Protein AF-A0A0F2QWB3-F1 (afdb_monomer)

Secondary structure (DSSP, 8-state):
----PPP-B--HHHHHHHH--TT-EEEEE-BSBS--HHHHHHHHHTT--SEEEEEEEESHHHHHHHHTT-EEEEEEEEE--TTHHHH--HHHHHHHTTSSEEEE--HHHHHHHHHHHHTT-SEEE--GGGGGSHHHH---TTGGGS-EEEE-TTT--EEEEEEPP--SEEEEEEEEE-TT--EE--S--TTHHHHHHHSSEEEEEEEEE--HHHHHTSGGGEEE-GGG-SEEEE-TTTTTTS-BTTTB---HHHHHHHHHHHHSTTHHHHHHIIIIIS-SSHHHHHHHHHHHH-HHHHHHTBPPP-PPPPP----S-SSSB-TTS-BTTTS--HHHHHHHHHHH-S-----

Radius of gyration: 24.7 Å; Cα contacts (8 Å, |Δi|>4): 672; chains: 1; bounding box: 75×35×65 Å

Solvent-accessible surface area (backbone atoms only — not comparable to full-atom values): 18846 Å² total; per-residue (Å²): 133,83,78,82,66,67,76,32,64,50,53,68,67,56,46,45,66,74,70,56,57,66,55,36,30,38,31,61,24,35,46,91,38,29,42,35,39,47,60,53,41,47,44,54,60,70,60,45,33,57,18,33,37,44,32,63,69,21,43,69,65,52,36,50,43,43,71,69,60,22,38,40,32,35,40,35,38,39,74,58,52,66,28,41,90,86,71,35,23,58,57,57,54,32,39,75,72,66,65,28,44,53,39,65,35,49,64,66,59,49,48,41,12,21,45,16,20,40,72,71,37,72,49,31,80,51,69,64,72,47,69,80,35,62,60,61,68,59,66,46,84,59,41,78,66,58,50,52,71,46,66,39,91,89,74,69,47,79,38,37,28,32,48,36,38,63,35,49,28,15,40,28,35,33,56,33,24,21,54,56,26,42,28,28,50,76,72,72,51,78,52,20,53,31,40,42,55,14,20,73,31,23,39,39,35,12,56,38,74,43,60,63,66,66,49,65,75,47,53,87,32,49,65,40,58,24,92,61,38,66,30,24,23,75,35,64,71,30,28,54,56,46,24,35,82,86,55,26,46,61,37,64,69,58,50,52,51,52,46,48,18,52,68,40,95,61,24,50,59,53,48,38,51,57,71,37,64,65,31,95,46,61,71,52,39,53,55,50,46,35,71,77,64,34,61,68,57,63,57,71,30,49,45,71,95,78,80,76,86,81,83,85,80,82,63,101,57,100,49,72,43,49,100,87,49,30,24,75,70,73,74,33,36,68,69,53,46,53,54,46,37,75,74,60,38,95,70,72,80,70,126

Structure (mmCIF, N/CA/C/O backbone):
data_AF-A0A0F2QWB3-F1
#
_entry.id   AF-A0A0F2QWB3-F1
#
loop_
_atom_site.group_PDB
_atom_site.id
_atom_site.type_symbol
_atom_site.label_atom_id
_atom_site.label_alt_id
_atom_site.label_comp_id
_atom_site.label_asym_id
_atom_site.label_entity_id
_atom_site.label_seq_id
_atom_site.pdbx_PDB_ins_code
_atom_site.Cartn_x
_atom_site.Cartn_y
_atom_site.Cartn_z
_atom_site.occupancy
_atom_site.B_iso_or_equiv
_atom_site.auth_seq_id
_atom_site.auth_comp_id
_atom_site.auth_asym_id
_atom_site.auth_atom_id
_atom_site.pdbx_PDB_model_num
ATOM 1 N N . MET A 1 1 ? 20.523 -17.369 14.581 1.00 35.06 1 MET A N 1
ATOM 2 C CA . MET A 1 1 ? 20.319 -18.119 13.323 1.00 35.06 1 MET A CA 1
ATOM 3 C C . MET A 1 1 ? 19.471 -17.270 12.392 1.00 35.06 1 MET A C 1
ATOM 5 O O . MET A 1 1 ? 18.269 -17.179 12.594 1.00 35.06 1 MET A O 1
ATOM 9 N N . VAL A 1 2 ? 20.087 -16.585 11.427 1.00 36.41 2 VAL A N 1
ATOM 10 C CA . VAL A 1 2 ? 19.336 -15.957 10.333 1.00 36.41 2 VAL A CA 1
ATOM 11 C C . VAL A 1 2 ? 18.926 -17.105 9.421 1.00 36.41 2 VAL A C 1
ATOM 13 O O . VAL A 1 2 ? 19.784 -17.722 8.797 1.00 36.41 2 VAL A O 1
ATOM 16 N N . VAL A 1 3 ? 17.642 -17.461 9.416 1.00 39.62 3 VAL A N 1
ATOM 17 C CA . VAL A 1 3 ? 17.101 -18.374 8.407 1.00 39.62 3 VAL A CA 1
ATOM 18 C C . VAL A 1 3 ? 17.435 -17.741 7.060 1.00 39.62 3 VAL A C 1
ATOM 20 O O . VAL A 1 3 ? 16.926 -16.664 6.753 1.00 39.62 3 VAL A O 1
ATOM 23 N N . GLN A 1 4 ? 18.326 -18.363 6.285 1.00 43.81 4 GLN A N 1
ATOM 24 C CA . GLN A 1 4 ? 18.491 -18.023 4.876 1.00 43.81 4 GLN A CA 1
ATOM 25 C C . GLN A 1 4 ? 17.178 -18.403 4.190 1.00 43.81 4 GLN A C 1
ATOM 27 O O . GLN A 1 4 ? 17.001 -19.529 3.732 1.00 43.81 4 GLN A O 1
ATOM 32 N N . SER A 1 5 ? 16.203 -17.494 4.199 1.00 62.09 5 SER A N 1
ATOM 33 C CA . SER A 1 5 ? 15.017 -17.661 3.374 1.00 62.09 5 SER A CA 1
ATOM 34 C C . SER A 1 5 ? 15.478 -17.597 1.924 1.00 62.09 5 SER A C 1
ATOM 36 O O . SER A 1 5 ? 16.206 -16.670 1.566 1.00 62.09 5 SER A O 1
ATOM 38 N N . GLY A 1 6 ? 15.081 -18.572 1.105 1.00 81.62 6 GLY A N 1
ATOM 39 C CA . GLY A 1 6 ? 15.335 -18.542 -0.335 1.00 81.62 6 GLY A CA 1
ATOM 40 C C . GLY A 1 6 ? 14.832 -17.247 -0.985 1.00 81.62 6 GLY A C 1
ATOM 41 O O . GLY A 1 6 ? 14.093 -16.471 -0.371 1.00 81.62 6 GLY A O 1
ATOM 42 N N . SER A 1 7 ? 15.251 -17.014 -2.231 1.00 91.88 7 SER A N 1
ATOM 43 C CA . SER A 1 7 ? 14.761 -15.882 -3.025 1.00 91.88 7 SER A CA 1
ATOM 44 C C . SER A 1 7 ? 13.231 -15.833 -3.009 1.00 91.88 7 SER A C 1
ATOM 46 O O . SER A 1 7 ? 12.576 -16.856 -3.206 1.00 91.88 7 SER A O 1
ATOM 48 N N . LYS A 1 8 ? 12.677 -14.640 -2.787 1.00 97.81 8 LYS A N 1
ATOM 49 C CA . LYS A 1 8 ? 11.231 -14.364 -2.843 1.00 97.81 8 LYS A CA 1
ATOM 50 C C . LYS A 1 8 ? 10.823 -13.700 -4.156 1.00 97.81 8 LYS A C 1
ATOM 52 O O . LYS A 1 8 ? 9.692 -13.231 -4.274 1.00 97.81 8 LYS A O 1
ATOM 57 N N . VAL A 1 9 ? 11.760 -13.622 -5.101 1.00 98.56 9 VAL A N 1
ATOM 58 C CA . VAL A 1 9 ? 11.558 -13.006 -6.408 1.00 98.56 9 VAL A CA 1
ATOM 59 C C . VAL A 1 9 ? 10.656 -13.892 -7.254 1.00 98.56 9 VAL A C 1
ATOM 61 O O . VAL A 1 9 ? 10.935 -15.079 -7.416 1.00 98.56 9 VAL A O 1
ATOM 64 N N . MET A 1 10 ? 9.586 -13.309 -7.782 1.00 98.56 10 MET A N 1
ATOM 65 C CA . MET A 1 10 ? 8.633 -13.968 -8.675 1.00 98.56 10 MET A CA 1
ATOM 66 C C . MET A 1 10 ? 7.955 -12.934 -9.576 1.00 98.56 10 MET A C 1
ATOM 68 O O . MET A 1 10 ? 8.160 -11.732 -9.417 1.00 98.56 10 MET A O 1
ATOM 72 N N . THR A 1 11 ? 7.141 -13.382 -10.526 1.00 98.56 11 THR A N 1
ATOM 73 C CA . THR A 1 11 ? 6.344 -12.477 -11.364 1.00 98.56 11 THR A CA 1
ATOM 74 C C . THR A 1 11 ? 5.139 -11.919 -10.601 1.00 98.56 11 THR A C 1
ATOM 76 O O . THR A 1 11 ? 4.604 -12.557 -9.688 1.00 98.56 11 THR A O 1
ATOM 79 N N . THR A 1 12 ? 4.632 -10.757 -11.027 1.00 98.62 12 THR A N 1
ATOM 80 C CA . THR A 1 12 ? 3.384 -10.179 -10.492 1.00 98.62 12 THR A CA 1
ATOM 81 C C . THR A 1 12 ? 2.215 -11.169 -10.557 1.00 98.62 12 THR A C 1
ATOM 83 O O . THR A 1 12 ? 1.471 -11.325 -9.586 1.00 98.62 12 THR A O 1
ATOM 86 N N . ARG A 1 13 ? 2.088 -11.919 -11.659 1.00 98.62 13 ARG A N 1
ATOM 87 C CA . ARG A 1 13 ? 1.039 -12.934 -11.825 1.00 98.62 13 ARG A CA 1
ATOM 88 C C . ARG A 1 13 ? 1.134 -14.056 -10.794 1.00 98.62 13 ARG A C 1
ATOM 90 O O . ARG A 1 13 ? 0.111 -14.427 -10.206 1.00 98.62 13 ARG A O 1
ATOM 97 N N . GLU A 1 14 ? 2.329 -14.598 -10.569 1.00 98.69 14 GLU A N 1
ATOM 98 C CA . GLU A 1 14 ? 2.568 -15.641 -9.563 1.00 98.69 14 GLU A CA 1
ATOM 99 C C . GLU A 1 14 ? 2.246 -15.128 -8.160 1.00 98.69 14 GLU A C 1
ATOM 101 O O . GLU A 1 14 ? 1.477 -15.769 -7.442 1.00 98.69 14 GLU A O 1
ATOM 106 N N . ALA A 1 15 ? 2.733 -13.933 -7.812 1.00 98.69 15 ALA A N 1
ATOM 107 C CA . ALA A 1 15 ? 2.508 -13.332 -6.502 1.00 98.69 15 ALA A CA 1
ATOM 108 C C . ALA A 1 15 ? 1.014 -13.147 -6.197 1.00 98.69 15 ALA A C 1
ATOM 110 O O . ALA A 1 15 ? 0.531 -13.596 -5.153 1.00 98.69 15 ALA A O 1
ATOM 111 N N . ILE A 1 16 ? 0.249 -12.549 -7.116 1.00 98.81 16 ILE A N 1
ATOM 112 C CA . ILE A 1 16 ? -1.196 -12.356 -6.923 1.00 98.81 16 ILE A CA 1
ATOM 113 C C . ILE A 1 16 ? -1.942 -13.697 -6.904 1.00 98.81 16 ILE A C 1
ATOM 115 O O . ILE A 1 16 ? -2.833 -13.893 -6.074 1.00 98.81 16 ILE A O 1
ATOM 119 N N . THR A 1 17 ? -1.556 -14.661 -7.748 1.00 98.75 17 THR A N 1
ATOM 120 C CA . THR A 1 17 ? -2.165 -16.005 -7.753 1.00 98.75 17 THR A CA 1
ATOM 121 C C . THR A 1 17 ? -1.967 -16.699 -6.406 1.00 98.75 17 THR A C 1
ATOM 123 O O . THR A 1 17 ? -2.898 -17.287 -5.837 1.00 98.75 17 THR A O 1
ATOM 126 N N . GLN A 1 18 ? -0.746 -16.631 -5.882 1.00 98.62 18 GLN A N 1
ATOM 127 C CA . GLN A 1 18 ? -0.336 -17.339 -4.683 1.00 98.62 18 GLN A CA 1
ATOM 128 C C . GLN A 1 18 ? -0.891 -16.692 -3.415 1.00 98.62 18 GLN A C 1
ATOM 130 O O . GLN A 1 18 ? -1.418 -17.411 -2.562 1.00 98.62 18 GLN A O 1
ATOM 135 N N . PHE A 1 19 ? -0.823 -15.365 -3.298 1.00 98.75 19 PHE A N 1
ATOM 136 C CA . PHE A 1 19 ? -1.016 -14.678 -2.020 1.00 98.75 19 PHE A CA 1
ATOM 137 C C . PHE A 1 19 ? -2.340 -13.929 -1.871 1.00 98.75 19 PHE A C 1
ATOM 139 O O . PHE A 1 19 ? -2.727 -13.701 -0.723 1.00 98.75 19 PHE A O 1
ATOM 146 N N . VAL A 1 20 ? -3.049 -13.619 -2.964 1.00 98.75 20 VAL A N 1
ATOM 147 C CA . VAL A 1 20 ? -4.378 -12.981 -2.929 1.00 98.75 20 VAL A CA 1
ATOM 148 C C . VAL A 1 20 ? -5.458 -14.000 -3.279 1.00 98.75 20 VAL A C 1
ATOM 150 O O . VAL A 1 20 ? -5.460 -14.587 -4.371 1.00 98.75 20 VAL A O 1
ATOM 153 N N . LYS A 1 21 ? -6.385 -14.225 -2.351 1.00 98.62 21 LYS A N 1
ATOM 154 C CA . LYS A 1 21 ? -7.532 -15.127 -2.509 1.00 98.62 21 LYS A CA 1
ATOM 155 C C . LYS A 1 21 ? -8.835 -14.339 -2.539 1.00 98.62 21 LYS A C 1
ATOM 157 O O . LYS A 1 21 ? -8.905 -13.215 -2.052 1.00 98.62 21 LYS A O 1
ATOM 162 N N . ASP A 1 22 ? -9.863 -14.938 -3.127 1.00 98.75 22 ASP A N 1
ATOM 163 C CA . ASP A 1 22 ? -11.209 -14.380 -3.048 1.00 98.75 22 ASP A CA 1
ATOM 164 C C . ASP A 1 22 ? -11.640 -14.301 -1.578 1.00 98.75 22 ASP A C 1
ATOM 166 O O . ASP A 1 22 ? -11.353 -15.207 -0.792 1.00 98.75 22 ASP A O 1
ATOM 170 N N . GLY A 1 23 ? -12.301 -13.208 -1.204 1.00 98.56 23 GLY A N 1
ATOM 171 C CA . GLY A 1 23 ? -12.674 -12.939 0.186 1.00 98.56 23 GLY A CA 1
ATOM 172 C C . GLY A 1 23 ? -11.585 -12.293 1.051 1.00 98.56 23 GLY A C 1
ATOM 173 O O . GLY A 1 23 ? -11.899 -11.875 2.167 1.00 98.56 23 GLY A O 1
ATOM 174 N N . ASP A 1 24 ? -10.338 -12.181 0.574 1.00 98.81 24 ASP A N 1
ATOM 175 C CA . ASP A 1 24 ? -9.260 -11.551 1.346 1.00 98.81 24 ASP A CA 1
ATOM 176 C C . ASP A 1 24 ? -9.549 -10.061 1.600 1.00 98.81 24 ASP A C 1
ATOM 178 O O . ASP A 1 24 ? -10.126 -9.337 0.777 1.00 98.81 24 ASP A O 1
ATOM 182 N N . SER A 1 25 ? -9.073 -9.571 2.742 1.00 98.75 25 SER A N 1
ATOM 183 C CA . SER A 1 25 ? -8.911 -8.139 2.961 1.00 98.75 25 SER A CA 1
ATOM 184 C C . SER A 1 25 ? -7.598 -7.627 2.366 1.00 98.75 25 SER A C 1
ATOM 186 O O . SER A 1 25 ? -6.521 -8.129 2.689 1.00 98.75 25 SER A O 1
ATOM 188 N N . VAL A 1 26 ? -7.682 -6.612 1.504 1.00 98.56 26 VAL A N 1
ATOM 189 C CA . VAL A 1 26 ? -6.545 -6.059 0.757 1.00 98.56 26 VAL A CA 1
ATOM 190 C C . VAL A 1 26 ? -6.370 -4.580 1.078 1.00 98.56 26 VAL A C 1
ATOM 192 O O . VAL A 1 26 ? -7.336 -3.818 1.049 1.00 98.56 26 VAL A O 1
ATOM 195 N N . ILE A 1 27 ? -5.135 -4.174 1.363 1.00 97.81 27 ILE A N 1
ATOM 196 C CA . ILE A 1 27 ? -4.741 -2.780 1.590 1.00 97.81 27 ILE A CA 1
ATOM 197 C C . ILE A 1 27 ? -3.598 -2.386 0.656 1.00 97.81 27 ILE A C 1
ATOM 199 O O . ILE A 1 27 ? -2.710 -3.193 0.371 1.00 97.81 27 ILE A O 1
ATOM 203 N N . THR A 1 28 ? -3.588 -1.134 0.213 1.00 95.19 28 THR A N 1
ATOM 204 C CA . THR A 1 28 ? -2.427 -0.524 -0.437 1.00 95.19 28 THR A CA 1
ATOM 205 C C . THR A 1 28 ? -1.525 0.138 0.600 1.00 95.19 28 THR A C 1
ATOM 207 O O . THR A 1 28 ? -1.962 0.959 1.409 1.00 95.19 28 THR A O 1
ATOM 210 N N . GLY A 1 29 ? -0.241 -0.213 0.590 1.00 91.56 29 GLY A N 1
ATOM 211 C CA . GLY A 1 29 ? 0.785 0.522 1.319 1.00 91.56 29 GLY A CA 1
ATOM 212 C C . GLY A 1 29 ? 1.168 1.770 0.534 1.00 91.56 29 GLY A C 1
ATOM 213 O O . GLY A 1 29 ? 2.093 1.711 -0.266 1.00 91.56 29 GLY A O 1
ATOM 214 N N . ASN A 1 30 ? 0.437 2.868 0.712 1.00 87.12 30 ASN A N 1
ATOM 215 C CA . ASN A 1 30 ? 0.687 4.116 -0.010 1.00 87.12 30 ASN A CA 1
ATOM 216 C C . ASN A 1 30 ? 0.231 5.346 0.796 1.00 87.12 30 ASN A C 1
ATOM 218 O O . ASN A 1 30 ? -0.486 5.221 1.792 1.00 87.12 30 ASN A O 1
ATOM 222 N N . TYR A 1 31 ? 0.598 6.546 0.334 1.00 85.75 31 TYR A N 1
ATOM 223 C CA . TYR A 1 31 ? 0.087 7.810 0.879 1.00 85.75 31 TYR A CA 1
ATOM 224 C C . TYR A 1 31 ? 0.001 8.895 -0.203 1.00 85.75 31 TYR A C 1
ATOM 226 O O . TYR A 1 31 ? 0.791 9.832 -0.237 1.00 85.75 31 TYR A O 1
ATOM 234 N N . ASN A 1 32 ? -0.957 8.747 -1.124 1.00 83.00 32 ASN A N 1
ATOM 235 C CA . ASN A 1 32 ? -1.111 9.543 -2.361 1.00 83.00 32 ASN A CA 1
ATOM 236 C C . ASN A 1 32 ? 0.050 9.434 -3.370 1.00 83.00 32 ASN A C 1
ATOM 238 O O . ASN A 1 32 ? -0.185 9.593 -4.562 1.00 83.00 32 ASN A O 1
ATOM 242 N N . GLU A 1 33 ? 1.249 9.074 -2.925 1.00 85.88 33 GLU A N 1
ATOM 243 C CA . GLU A 1 33 ? 2.371 8.615 -3.744 1.00 85.88 33 GLU A CA 1
ATOM 244 C C . GLU A 1 33 ? 2.538 7.090 -3.653 1.00 85.88 33 GLU A C 1
ATOM 246 O O . GLU A 1 33 ? 1.949 6.440 -2.783 1.00 85.88 33 GLU A O 1
ATOM 251 N N . SER A 1 34 ? 3.350 6.523 -4.550 1.00 90.38 34 SER A N 1
ATOM 252 C CA . SER A 1 34 ? 3.715 5.099 -4.571 1.00 90.38 34 SER A CA 1
ATOM 253 C C . SER A 1 34 ? 2.539 4.109 -4.682 1.00 90.38 34 SER A C 1
ATOM 255 O O . SER A 1 34 ? 2.521 3.035 -4.079 1.00 90.38 34 SER A O 1
ATOM 257 N N . MET A 1 35 ? 1.506 4.474 -5.446 1.00 93.50 35 MET A N 1
ATOM 258 C CA . MET A 1 35 ? 0.326 3.628 -5.630 1.00 93.50 35 MET A CA 1
ATOM 259 C C . MET A 1 35 ? 0.683 2.344 -6.404 1.00 93.50 35 MET A C 1
ATOM 261 O O . MET A 1 35 ? 1.082 2.459 -7.557 1.00 93.50 35 MET A O 1
ATOM 265 N N . PRO A 1 36 ? 0.485 1.122 -5.873 1.00 96.19 36 PRO A N 1
ATOM 266 C CA . PRO A 1 36 ? 0.931 -0.124 -6.511 1.00 96.19 36 PRO A CA 1
ATOM 267 C C . PRO A 1 36 ? 0.009 -0.587 -7.656 1.00 96.19 36 PRO A C 1
ATOM 269 O O . PRO A 1 36 ? -0.580 -1.670 -7.621 1.00 96.19 36 PRO A O 1
ATOM 272 N N . MET A 1 37 ? -0.132 0.237 -8.695 1.00 97.12 37 MET A N 1
ATOM 273 C CA . MET A 1 37 ? -1.078 0.020 -9.791 1.00 97.12 37 MET A CA 1
ATOM 274 C C . MET A 1 37 ? -0.822 -1.279 -10.562 1.00 97.12 37 MET A C 1
ATOM 276 O O . MET A 1 37 ? -1.772 -1.876 -11.061 1.00 97.12 37 MET A O 1
ATOM 280 N N . SER A 1 38 ? 0.427 -1.744 -10.696 1.00 98.31 38 SER A N 1
ATOM 281 C CA . SER A 1 38 ? 0.737 -3.039 -11.335 1.00 98.31 38 SER A CA 1
ATOM 282 C C . SER A 1 38 ? 0.093 -4.209 -10.599 1.00 98.31 38 SER A C 1
ATOM 284 O O . SER A 1 38 ? -0.538 -5.051 -11.239 1.00 98.31 38 SER A O 1
ATOM 286 N N . LEU A 1 39 ? 0.172 -4.215 -9.267 1.00 98.62 39 LEU A N 1
ATOM 287 C CA . LEU A 1 39 ? -0.447 -5.237 -8.426 1.00 98.62 39 LEU A CA 1
ATOM 288 C C . LEU A 1 39 ? -1.975 -5.144 -8.475 1.00 98.62 39 LEU A C 1
ATOM 290 O O . LEU A 1 39 ? -2.637 -6.167 -8.641 1.00 98.62 39 LEU A O 1
ATOM 294 N N . LEU A 1 40 ? -2.543 -3.934 -8.408 1.00 98.19 40 LEU A N 1
ATOM 295 C CA . LEU A 1 40 ? -3.996 -3.740 -8.513 1.00 98.19 40 LEU A CA 1
ATOM 296 C C . LEU A 1 40 ? -4.539 -4.202 -9.873 1.00 98.19 40 LEU A C 1
ATOM 298 O O . LEU A 1 40 ? -5.546 -4.906 -9.931 1.00 98.19 40 LEU A O 1
ATOM 302 N N . PHE A 1 41 ? -3.855 -3.874 -10.972 1.00 98.69 41 PHE A N 1
ATOM 303 C CA . PHE A 1 41 ? -4.246 -4.335 -12.307 1.00 98.69 41 PHE A CA 1
ATOM 304 C C . PHE A 1 41 ? -4.184 -5.852 -12.428 1.00 98.69 41 PHE A C 1
ATOM 306 O O . PHE A 1 41 ? -5.055 -6.436 -13.062 1.00 98.69 41 PHE A O 1
ATOM 313 N N . GLU A 1 42 ? -3.198 -6.504 -11.814 1.00 98.88 42 GLU A N 1
ATOM 314 C CA . GLU A 1 42 ? -3.131 -7.964 -11.820 1.00 98.88 42 GLU A CA 1
ATOM 315 C C . GLU A 1 42 ? -4.238 -8.603 -10.971 1.00 98.88 42 GLU A C 1
ATOM 317 O O . GLU A 1 42 ? -4.836 -9.588 -11.406 1.00 98.88 42 GLU A O 1
ATOM 322 N N . ILE A 1 43 ? -4.587 -8.026 -9.815 1.00 98.81 43 ILE A N 1
ATOM 323 C CA . ILE A 1 43 ? -5.753 -8.461 -9.023 1.00 98.81 43 ILE A CA 1
ATOM 324 C C . ILE A 1 43 ? -7.029 -8.400 -9.876 1.00 98.81 43 ILE A C 1
ATOM 326 O O . ILE A 1 43 ? -7.783 -9.376 -9.945 1.00 98.81 43 ILE A O 1
ATOM 330 N N . ILE A 1 44 ? -7.227 -7.285 -10.584 1.00 98.69 44 ILE A N 1
ATOM 331 C CA . ILE A 1 44 ? -8.364 -7.066 -11.486 1.00 98.69 44 ILE A CA 1
ATOM 332 C C . ILE A 1 44 ? -8.339 -8.053 -12.662 1.00 98.69 44 ILE A C 1
ATOM 334 O O . ILE A 1 44 ? -9.361 -8.663 -12.981 1.00 98.69 44 ILE A O 1
ATOM 338 N N . ARG A 1 45 ? -7.182 -8.248 -13.302 1.00 98.62 45 ARG A N 1
ATOM 339 C CA . ARG A 1 45 ? -6.997 -9.149 -14.452 1.00 98.62 45 ARG A CA 1
ATOM 340 C C . ARG A 1 45 ? -7.291 -10.601 -14.093 1.00 98.62 45 ARG A C 1
ATOM 342 O O . ARG A 1 45 ? -7.935 -11.303 -14.872 1.00 98.62 45 ARG A O 1
ATOM 349 N N . GLN A 1 46 ? -6.880 -11.031 -12.900 1.00 98.69 46 GLN A N 1
ATOM 350 C CA . GLN A 1 46 ? -7.204 -12.352 -12.358 1.00 98.69 46 GLN A CA 1
ATOM 351 C C . GLN A 1 46 ? -8.647 -12.468 -11.855 1.00 98.69 46 GLN A C 1
ATOM 353 O O . GLN A 1 46 ? -9.058 -13.561 -11.468 1.00 98.69 46 GLN A O 1
ATOM 358 N N . LYS A 1 47 ? -9.422 -11.374 -11.886 1.00 98.31 47 LYS A N 1
ATOM 359 C CA . LYS A 1 47 ? -10.831 -11.316 -11.481 1.00 98.31 47 LYS A CA 1
ATOM 360 C C . LYS A 1 47 ? -11.046 -11.853 -10.068 1.00 98.31 47 LYS A C 1
ATOM 362 O O . LYS A 1 47 ? -11.970 -12.638 -9.857 1.00 98.31 47 LYS A O 1
ATOM 367 N N . LYS A 1 48 ? -10.184 -11.453 -9.125 1.00 98.62 48 LYS A N 1
ATOM 368 C CA . LYS A 1 48 ? -10.396 -11.737 -7.698 1.00 98.62 48 LYS A CA 1
ATOM 369 C C . LYS A 1 48 ? -11.710 -11.108 -7.244 1.00 98.62 48 LYS A C 1
ATOM 371 O O . LYS A 1 48 ? -12.066 -10.043 -7.737 1.00 98.62 48 LYS A O 1
ATOM 376 N N . LYS A 1 49 ? -12.441 -11.752 -6.337 1.00 98.25 49 LYS A N 1
ATOM 377 C CA . LYS A 1 49 ? -13.789 -11.314 -5.926 1.00 98.25 49 LYS A CA 1
ATOM 378 C C . LYS A 1 49 ? -13.998 -11.362 -4.425 1.00 98.25 49 LYS A C 1
ATOM 380 O O . LYS A 1 49 ? -13.264 -12.025 -3.695 1.00 98.25 49 LYS A O 1
ATOM 385 N N . GLY A 1 50 ? -15.044 -10.678 -3.971 1.00 98.38 50 GLY A N 1
ATOM 386 C CA . GLY A 1 50 ? -15.445 -10.681 -2.569 1.00 98.38 50 GLY A CA 1
ATOM 387 C C . GLY A 1 50 ? -14.458 -9.978 -1.645 1.00 98.38 50 GLY A C 1
ATOM 388 O O . GLY A 1 50 ? -14.466 -10.224 -0.441 1.00 98.38 50 GLY A O 1
ATOM 389 N N . LEU A 1 51 ? -13.572 -9.141 -2.191 1.00 98.75 51 LEU A N 1
ATOM 390 C CA . LEU A 1 51 ? -12.505 -8.526 -1.416 1.00 98.75 51 LEU A CA 1
ATOM 391 C C . LEU A 1 51 ? -13.063 -7.468 -0.461 1.00 98.75 51 LEU A C 1
ATOM 393 O O . LEU A 1 51 ? -14.016 -6.747 -0.778 1.00 98.75 51 LEU A O 1
ATOM 397 N N . THR A 1 52 ? -12.414 -7.340 0.697 1.00 98.69 52 THR A N 1
ATOM 398 C CA . THR A 1 52 ? -12.578 -6.175 1.576 1.00 98.69 52 THR A CA 1
ATOM 399 C C . THR A 1 52 ? -11.421 -5.213 1.346 1.00 98.69 52 THR A C 1
ATOM 401 O O . THR A 1 52 ? -10.287 -5.522 1.701 1.00 98.69 52 THR A O 1
ATOM 404 N N . TYR A 1 53 ? -11.683 -4.049 0.763 1.00 97.94 53 TYR A N 1
ATOM 405 C CA . TYR A 1 53 ? -10.636 -3.110 0.375 1.00 97.94 53 TYR A CA 1
ATOM 406 C C . TYR A 1 53 ? -10.433 -1.997 1.405 1.00 97.94 53 TYR A C 1
ATOM 408 O O . TYR A 1 53 ? -11.383 -1.391 1.896 1.00 97.94 53 TYR A O 1
ATOM 416 N N . PHE A 1 54 ? -9.179 -1.720 1.732 1.00 96.56 54 PHE A N 1
ATOM 417 C CA . PHE A 1 54 ? -8.766 -0.689 2.673 1.00 96.56 54 PHE A CA 1
ATOM 418 C C . PHE A 1 54 ? -8.148 0.471 1.896 1.00 96.56 54 PHE A C 1
ATOM 420 O O . PHE A 1 54 ? -7.052 0.336 1.357 1.00 96.56 54 PHE A O 1
ATOM 427 N N . SER A 1 55 ? -8.837 1.613 1.860 1.00 90.19 55 SER A N 1
ATOM 428 C CA . SER A 1 55 ? -8.388 2.803 1.139 1.00 90.19 55 SER A CA 1
ATOM 429 C C . SER A 1 55 ? -8.366 4.018 2.065 1.00 90.19 55 SER A C 1
ATOM 431 O O . SER A 1 55 ? -9.404 4.562 2.449 1.00 90.19 55 SER A O 1
ATOM 433 N N . GLN A 1 56 ? -7.166 4.448 2.460 1.00 83.44 56 GLN A N 1
ATOM 434 C CA . GLN A 1 56 ? -7.012 5.587 3.367 1.00 83.44 56 GLN A CA 1
ATOM 435 C C . GLN A 1 56 ? -7.301 6.909 2.638 1.00 83.44 56 GLN A C 1
ATOM 437 O O . GLN A 1 56 ? -8.197 7.662 3.013 1.00 83.44 56 GLN A O 1
ATOM 442 N N . SER A 1 57 ? -6.536 7.198 1.589 1.00 79.00 57 SER A N 1
ATOM 443 C CA . SER A 1 57 ? -6.680 8.394 0.756 1.00 79.00 57 SER A CA 1
ATOM 444 C C . SER A 1 57 ? -7.098 7.964 -0.641 1.00 79.00 57 SER A C 1
ATOM 446 O O . SER A 1 57 ? -6.324 8.056 -1.590 1.00 79.00 57 SER A O 1
ATOM 448 N N . GLY A 1 58 ? -8.312 7.418 -0.722 1.00 69.06 58 GLY A N 1
ATOM 449 C CA . GLY A 1 58 ? -8.841 6.800 -1.925 1.00 69.06 58 GLY A CA 1
ATOM 450 C C . GLY A 1 58 ? -8.775 7.735 -3.114 1.00 69.06 58 GLY A C 1
ATOM 451 O O . GLY A 1 58 ? -9.319 8.843 -3.099 1.00 69.06 58 GLY A O 1
ATOM 452 N N . SER A 1 59 ? -8.086 7.260 -4.140 1.00 81.31 59 SER A N 1
ATOM 453 C CA . SER A 1 59 ? -7.934 7.918 -5.422 1.00 81.31 59 SER A CA 1
ATOM 454 C C . SER A 1 59 ? -8.426 6.940 -6.488 1.00 81.31 59 SER A C 1
ATOM 456 O O . SER A 1 59 ? -9.532 6.411 -6.395 1.00 81.31 59 SER A O 1
ATOM 458 N N . LEU A 1 60 ? -7.631 6.716 -7.524 1.00 90.56 60 LEU A N 1
ATOM 459 C CA . LEU A 1 60 ? -7.964 5.823 -8.622 1.00 90.56 60 LEU A CA 1
ATOM 460 C C . LEU A 1 60 ? -8.043 4.347 -8.203 1.00 90.56 60 LEU A C 1
ATOM 462 O O . LEU A 1 60 ? -8.785 3.573 -8.800 1.00 90.56 60 LEU A O 1
ATOM 466 N N . ASP A 1 61 ? -7.282 3.968 -7.180 1.00 92.88 61 ASP A N 1
ATOM 467 C CA . ASP A 1 61 ? -7.175 2.609 -6.661 1.00 92.88 61 ASP A CA 1
ATOM 468 C C . ASP A 1 61 ? -8.538 2.050 -6.238 1.00 92.88 61 ASP A C 1
ATOM 470 O O . ASP A 1 61 ? -8.974 1.021 -6.756 1.00 92.88 61 ASP A O 1
ATOM 474 N N . GLY A 1 62 ? -9.255 2.771 -5.371 1.00 93.94 62 GLY A N 1
ATOM 475 C CA . GLY A 1 62 ? -10.572 2.360 -4.899 1.00 93.94 62 GLY A CA 1
ATOM 476 C C . GLY A 1 62 ? -11.604 2.332 -6.025 1.00 93.94 62 GLY A C 1
ATOM 477 O O . GLY A 1 62 ? -12.350 1.362 -6.146 1.00 93.94 62 GLY A O 1
ATOM 478 N N . GLU A 1 63 ? -11.623 3.358 -6.881 1.00 94.62 63 GLU A N 1
ATOM 479 C CA . GLU A 1 63 ? -12.577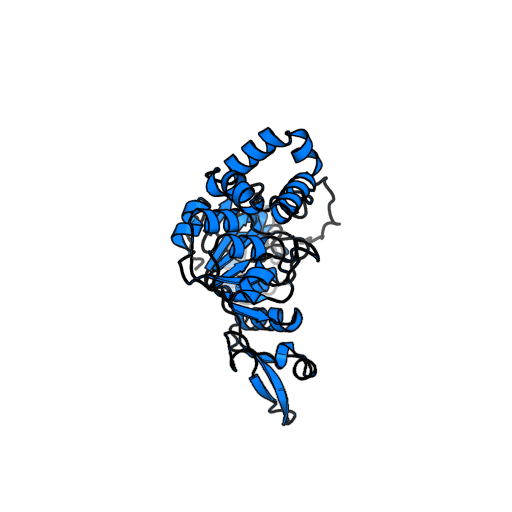 3.441 -7.994 1.00 94.62 63 GLU A CA 1
ATOM 480 C C . GLU A 1 63 ? -12.415 2.269 -8.966 1.00 94.62 63 GLU A C 1
ATOM 482 O O . GLU A 1 63 ? -13.400 1.654 -9.371 1.00 94.62 63 GLU A O 1
ATOM 487 N N . PHE A 1 64 ? -11.176 1.915 -9.317 1.00 96.44 64 PHE A N 1
ATOM 488 C CA . PHE A 1 64 ? -10.898 0.803 -10.222 1.00 96.44 64 PHE A CA 1
ATOM 489 C C . PHE A 1 64 ? -11.201 -0.553 -9.594 1.00 96.44 64 PHE A C 1
ATOM 491 O O . PHE A 1 64 ? -11.801 -1.415 -10.241 1.00 96.44 64 PHE A O 1
ATOM 498 N N . MET A 1 65 ? -10.826 -0.739 -8.331 1.00 97.44 65 MET A N 1
ATOM 499 C CA . MET A 1 65 ? -11.104 -1.973 -7.604 1.00 97.44 65 MET A CA 1
ATOM 500 C C . MET A 1 65 ? -12.613 -2.214 -7.466 1.00 97.44 65 MET A C 1
ATOM 502 O O . MET A 1 65 ? -13.071 -3.335 -7.694 1.00 97.44 65 MET A O 1
ATOM 506 N N . VAL A 1 66 ? -13.404 -1.171 -7.202 1.00 96.81 66 VAL A N 1
ATOM 507 C CA . VAL A 1 66 ? -14.872 -1.268 -7.156 1.00 96.81 66 VAL A CA 1
ATOM 508 C C . VAL A 1 66 ? -15.467 -1.464 -8.552 1.00 96.81 66 VAL A C 1
ATOM 510 O O . VAL A 1 66 ? -16.267 -2.379 -8.739 1.00 96.81 66 VAL A O 1
ATOM 513 N N . PHE A 1 67 ? -15.046 -0.680 -9.554 1.00 96.94 67 PHE A N 1
ATOM 514 C CA . PHE A 1 67 ? -15.550 -0.807 -10.930 1.00 96.94 67 PHE A CA 1
ATOM 515 C C . PHE A 1 67 ? -15.322 -2.205 -11.515 1.00 96.94 67 PHE A C 1
ATOM 517 O O . PHE A 1 67 ? -16.185 -2.735 -12.211 1.00 96.94 67 PHE A O 1
ATOM 524 N N . SER A 1 68 ? -14.182 -2.826 -11.197 1.00 97.44 68 SER A N 1
ATOM 525 C CA . SER A 1 68 ? -13.846 -4.180 -11.651 1.00 97.44 68 SER A CA 1
ATOM 526 C C . SER A 1 68 ? -14.787 -5.277 -11.136 1.00 97.44 68 SER A C 1
ATOM 528 O O . SER A 1 68 ? -14.752 -6.400 -11.642 1.00 97.44 68 SER A O 1
ATOM 530 N N . GLY A 1 69 ? -15.590 -4.982 -10.106 1.00 97.06 69 GLY A N 1
ATOM 531 C CA . GLY A 1 69 ? -16.398 -5.967 -9.391 1.00 97.06 69 GLY A CA 1
ATOM 532 C C . GLY A 1 69 ? -15.593 -6.863 -8.443 1.00 97.06 69 GLY A C 1
ATOM 533 O O . GLY A 1 69 ? -16.070 -7.938 -8.086 1.00 97.06 69 GLY A O 1
ATOM 534 N N . SER A 1 70 ? -14.378 -6.454 -8.055 1.00 98.12 70 SER A N 1
ATOM 535 C CA . SER A 1 70 ? -13.533 -7.233 -7.138 1.00 98.12 70 SER A CA 1
ATOM 536 C C . SER A 1 70 ? -13.890 -7.026 -5.661 1.00 98.12 70 SER A C 1
ATOM 538 O O . SER A 1 70 ? -13.575 -7.881 -4.833 1.00 98.12 70 SER A O 1
ATOM 540 N N . VAL A 1 71 ? -14.516 -5.895 -5.318 1.00 98.12 71 VAL A N 1
ATOM 541 C CA . VAL A 1 71 ? -14.696 -5.418 -3.937 1.00 98.12 71 VAL A CA 1
ATOM 542 C C . VAL A 1 71 ? -16.168 -5.397 -3.535 1.00 98.12 71 VAL A C 1
ATOM 544 O O . VAL A 1 71 ? -16.966 -4.713 -4.171 1.00 98.12 71 VAL A O 1
ATOM 547 N N . ASP A 1 72 ? -16.483 -6.052 -2.416 1.00 97.12 72 ASP A N 1
ATOM 548 C CA . ASP A 1 72 ? -17.830 -6.058 -1.820 1.00 97.12 72 ASP A CA 1
ATOM 549 C C . ASP A 1 72 ? -17.929 -5.112 -0.614 1.00 97.12 72 ASP A C 1
ATOM 551 O O . ASP A 1 72 ? -18.999 -4.581 -0.291 1.00 97.12 72 ASP A O 1
ATOM 555 N N . LYS A 1 73 ? -16.802 -4.916 0.082 1.00 98.31 73 LYS A N 1
ATOM 556 C CA . LYS A 1 73 ? -16.703 -4.122 1.310 1.00 98.31 73 LYS A CA 1
ATOM 557 C C . LYS A 1 73 ? -15.518 -3.181 1.234 1.00 98.31 73 LYS A C 1
ATOM 559 O O . LYS A 1 73 ? -14.446 -3.581 0.792 1.00 98.31 73 LYS A O 1
ATOM 564 N N . MET A 1 74 ? -15.675 -1.960 1.725 1.00 97.12 74 MET A N 1
ATOM 565 C CA . MET A 1 74 ? -14.607 -0.968 1.726 1.00 97.12 74 MET A CA 1
ATOM 566 C C . MET A 1 74 ? -14.504 -0.250 3.068 1.00 97.12 74 MET A C 1
ATOM 568 O O . MET A 1 74 ? -15.504 0.185 3.635 1.00 97.12 74 MET A O 1
ATOM 572 N N . PHE A 1 75 ? -13.278 -0.099 3.555 1.00 97.12 75 PHE A N 1
ATOM 573 C CA . PHE A 1 75 ? -12.930 0.863 4.592 1.00 97.12 75 PHE A CA 1
ATOM 574 C C . PHE A 1 75 ? -12.374 2.116 3.929 1.00 97.12 75 PHE A C 1
ATOM 576 O O . PHE A 1 75 ? -11.390 2.026 3.194 1.00 97.12 75 PHE A O 1
ATOM 583 N N . SER A 1 76 ? -12.970 3.268 4.213 1.00 94.31 76 SER A N 1
ATOM 584 C CA . SER A 1 76 ? -12.582 4.558 3.635 1.00 94.31 76 SER A CA 1
ATOM 585 C C . SER A 1 76 ? -12.259 5.578 4.719 1.00 94.31 76 SER A C 1
ATOM 587 O O . SER A 1 76 ? -12.840 5.561 5.804 1.00 94.31 76 SER A O 1
ATOM 589 N N . ALA A 1 77 ? -11.338 6.494 4.420 1.00 93.25 77 ALA A N 1
ATOM 590 C CA . ALA A 1 77 ? -11.214 7.753 5.161 1.00 93.25 77 ALA A CA 1
ATOM 591 C C . ALA A 1 77 ? -11.378 8.996 4.277 1.00 93.25 77 ALA A C 1
ATOM 593 O O . ALA A 1 77 ? -11.809 10.052 4.740 1.00 93.25 77 ALA A O 1
ATOM 594 N N . PHE A 1 78 ? -11.067 8.863 2.992 1.00 91.56 78 PHE A N 1
ATOM 595 C CA . PHE A 1 78 ? -11.327 9.847 1.955 1.00 91.56 78 PHE A CA 1
ATOM 596 C C . PHE A 1 78 ? -11.489 9.123 0.617 1.00 91.56 78 PHE A C 1
ATOM 598 O O . PHE A 1 78 ? -10.819 8.118 0.387 1.00 91.56 78 PHE A O 1
ATOM 605 N N . VAL A 1 79 ? -12.351 9.638 -0.261 1.00 89.06 79 VAL A N 1
ATOM 606 C CA . VAL A 1 79 ? -12.522 9.142 -1.632 1.00 89.06 79 VAL A CA 1
ATOM 607 C C . VAL A 1 79 ? -12.602 10.328 -2.589 1.00 89.06 79 VAL A C 1
ATOM 609 O O . VAL A 1 79 ? -13.467 11.198 -2.444 1.00 89.06 79 VAL A O 1
ATOM 612 N N . HIS A 1 80 ? -11.716 10.360 -3.583 1.00 87.06 80 HIS A N 1
ATOM 613 C CA . HIS A 1 80 ? -11.775 11.328 -4.673 1.00 87.06 80 HIS A CA 1
ATOM 614 C C . HIS A 1 80 ? -12.875 10.966 -5.682 1.00 87.06 80 HIS A C 1
ATOM 616 O O . HIS A 1 80 ? -12.947 9.831 -6.138 1.00 87.06 80 HIS A O 1
ATOM 622 N N . LYS A 1 81 ? -13.702 11.940 -6.083 1.00 85.88 81 LYS A N 1
ATOM 623 C CA . LYS A 1 81 ? -14.792 11.737 -7.054 1.00 85.88 81 LYS A CA 1
ATOM 624 C C . LYS A 1 81 ? -14.324 11.994 -8.490 1.00 85.88 81 LYS A C 1
ATOM 626 O O . LYS A 1 81 ? -14.430 13.119 -8.980 1.00 85.88 81 LYS A O 1
ATOM 631 N N . TRP A 1 82 ? -13.872 10.949 -9.179 1.00 83.06 82 TRP A N 1
ATOM 632 C CA . TRP A 1 82 ? -13.299 11.062 -10.530 1.00 83.06 82 TRP A CA 1
ATOM 633 C C . TRP A 1 82 ? -14.298 11.488 -11.625 1.00 83.06 82 TRP A C 1
ATOM 635 O O . TRP A 1 82 ? -13.916 12.163 -12.578 1.00 83.06 82 TRP A O 1
ATOM 645 N N . GLY A 1 83 ? -15.594 11.185 -11.484 1.00 77.31 83 GLY A N 1
ATOM 646 C CA . GLY A 1 83 ? -16.642 11.647 -12.413 1.00 77.31 83 GLY A CA 1
ATOM 647 C C . GLY A 1 83 ? -17.145 13.078 -12.163 1.00 77.31 83 GLY A C 1
ATOM 648 O O . GLY A 1 83 ? -18.108 13.518 -12.795 1.00 77.31 83 GLY A O 1
ATOM 649 N N . GLY A 1 84 ? -16.517 13.822 -11.246 1.00 78.44 84 GLY A N 1
ATOM 650 C CA . GLY A 1 84 ? -16.930 15.177 -10.879 1.00 78.44 84 GLY A CA 1
ATOM 651 C C . GLY A 1 84 ? -18.256 15.225 -10.110 1.00 78.44 84 GLY A C 1
ATOM 652 O O . GLY A 1 84 ? -18.767 14.211 -9.635 1.00 78.44 84 GLY A O 1
ATOM 653 N N . ARG A 1 85 ? -18.817 16.433 -9.952 1.00 76.44 85 ARG A N 1
ATOM 654 C CA . ARG A 1 85 ? -20.048 16.650 -9.165 1.00 76.44 85 ARG A CA 1
ATOM 655 C C . ARG A 1 85 ? -21.310 16.098 -9.830 1.00 76.44 85 ARG A C 1
ATOM 657 O O . ARG A 1 85 ? -22.235 15.743 -9.114 1.00 76.44 85 ARG A O 1
ATOM 664 N N . GLU A 1 86 ? -21.347 16.055 -11.159 1.00 75.62 86 GLU A N 1
ATOM 665 C CA . GLU A 1 86 ? -22.546 15.674 -11.915 1.00 75.62 86 GLU A CA 1
ATOM 666 C C . GLU A 1 86 ? -22.727 14.156 -11.979 1.00 75.62 86 GLU A C 1
ATOM 668 O O . GLU A 1 86 ? -23.780 13.650 -11.602 1.00 75.62 86 GLU A O 1
ATOM 673 N N . ARG A 1 87 ? -21.694 13.416 -12.409 1.00 78.25 87 ARG A N 1
ATOM 674 C CA . ARG A 1 87 ? -21.765 11.951 -12.537 1.00 78.25 87 ARG A CA 1
ATOM 675 C C . ARG A 1 87 ? -21.405 11.209 -11.243 1.00 78.25 87 ARG A C 1
ATOM 677 O O . ARG A 1 87 ? -21.827 10.068 -11.058 1.00 78.25 87 ARG A O 1
ATOM 684 N N . GLY A 1 88 ? -20.650 11.841 -10.342 1.00 83.06 88 GLY A N 1
ATOM 685 C CA . GLY A 1 88 ? -20.140 11.204 -9.125 1.00 83.06 88 GLY A CA 1
ATOM 686 C C . GLY A 1 88 ? -19.031 10.177 -9.395 1.00 83.06 88 GLY A C 1
ATOM 687 O O . GLY A 1 88 ? -18.629 9.956 -10.536 1.00 83.06 88 GLY A O 1
ATOM 688 N N . GLY A 1 89 ? -18.507 9.570 -8.329 1.00 89.06 89 GLY A N 1
ATOM 689 C CA . GLY A 1 89 ? -17.537 8.466 -8.407 1.00 89.06 89 GLY A CA 1
ATOM 690 C C . GLY A 1 89 ? -18.212 7.099 -8.553 1.00 89.06 89 GLY A C 1
ATOM 691 O O . GLY A 1 89 ? -19.391 6.951 -8.219 1.00 89.06 89 GLY A O 1
ATOM 692 N N . VAL A 1 90 ? -17.471 6.081 -8.998 1.00 92.88 90 VAL A N 1
ATOM 693 C CA . VAL A 1 90 ? -17.972 4.695 -9.061 1.00 92.88 90 VAL A CA 1
ATOM 694 C C . VAL A 1 90 ? -18.289 4.195 -7.657 1.00 92.88 90 VAL A C 1
ATOM 696 O O . VAL A 1 90 ? -19.353 3.616 -7.447 1.00 92.88 90 VAL A O 1
ATOM 699 N N . ILE A 1 91 ? -17.428 4.486 -6.681 1.00 94.31 91 ILE A N 1
ATOM 700 C CA . ILE A 1 91 ? -17.655 4.152 -5.269 1.00 94.31 91 ILE A CA 1
ATOM 701 C C . ILE A 1 91 ? -18.995 4.716 -4.780 1.00 94.31 91 ILE A C 1
ATOM 703 O O . ILE A 1 91 ? -19.794 3.982 -4.203 1.00 94.31 91 ILE A O 1
ATOM 707 N N . GLU A 1 92 ? -19.284 5.993 -5.057 1.00 92.12 92 GLU A N 1
ATOM 708 C CA . GLU A 1 92 ? -20.553 6.625 -4.670 1.00 92.12 92 GLU A CA 1
ATOM 709 C C . GLU A 1 92 ? -21.754 5.938 -5.337 1.00 92.12 92 GLU A C 1
ATOM 711 O O . GLU A 1 92 ? -22.750 5.643 -4.673 1.00 92.12 92 GLU A O 1
ATOM 716 N N . GLN A 1 93 ? -21.670 5.657 -6.639 1.00 92.44 93 GLN A N 1
ATOM 717 C CA . GLN A 1 93 ? -22.742 4.981 -7.376 1.00 92.44 93 GLN A CA 1
ATOM 718 C C . GLN A 1 93 ? -23.000 3.571 -6.825 1.00 92.44 93 GLN A C 1
ATOM 720 O O . GLN A 1 93 ? -24.149 3.181 -6.595 1.00 92.44 93 GLN A O 1
ATOM 725 N N . TYR A 1 94 ? -21.938 2.809 -6.562 1.00 95.00 94 TYR A N 1
ATOM 726 C CA . TYR A 1 94 ? -22.035 1.446 -6.045 1.00 95.00 94 TYR A CA 1
ATOM 727 C C . TYR A 1 94 ? -22.563 1.425 -4.612 1.00 95.00 94 TYR A C 1
ATOM 729 O O . TYR A 1 94 ? -23.455 0.628 -4.318 1.00 95.00 94 TYR A O 1
ATOM 737 N N . GLN A 1 95 ? -22.107 2.345 -3.759 1.00 94.06 95 GLN A N 1
ATOM 738 C CA . GLN A 1 95 ? -22.627 2.513 -2.402 1.00 94.06 95 GLN A CA 1
ATOM 739 C C . GLN A 1 95 ? -24.128 2.828 -2.421 1.00 94.06 95 GLN A C 1
ATOM 741 O O . GLN A 1 95 ? -24.910 2.145 -1.762 1.00 94.06 95 GLN A O 1
ATOM 746 N N . ARG A 1 96 ? -24.560 3.819 -3.216 1.00 93.38 96 ARG A N 1
ATOM 747 C CA . ARG A 1 96 ? -25.977 4.220 -3.312 1.00 93.38 96 ARG A CA 1
ATOM 748 C C . ARG A 1 96 ? -26.874 3.119 -3.874 1.00 93.38 96 ARG A C 1
ATOM 750 O O . ARG A 1 96 ? -28.029 3.021 -3.476 1.00 93.38 96 ARG A O 1
ATOM 757 N N . SER A 1 97 ? -26.352 2.295 -4.782 1.00 95.25 97 SER A N 1
ATOM 758 C CA . SER A 1 97 ? -27.083 1.146 -5.335 1.00 95.25 97 SER A CA 1
ATOM 759 C C . SER A 1 97 ? -27.113 -0.081 -4.412 1.00 95.25 97 SER A C 1
ATOM 761 O O . SER A 1 97 ? -27.766 -1.067 -4.744 1.00 95.25 97 SER A O 1
ATOM 763 N N . GLY A 1 98 ? -26.401 -0.049 -3.278 1.00 94.75 98 GLY A N 1
ATOM 764 C CA . GLY A 1 98 ? -26.284 -1.177 -2.350 1.00 94.75 98 GLY A CA 1
ATOM 765 C C . GLY A 1 98 ? -25.327 -2.284 -2.805 1.00 94.75 98 GLY A C 1
ATOM 766 O O . GLY A 1 98 ? -25.246 -3.318 -2.147 1.00 94.75 98 GLY A O 1
ATOM 767 N N . LYS A 1 99 ? -24.589 -2.083 -3.906 1.00 96.12 99 LYS A N 1
ATOM 768 C CA . LYS A 1 99 ? -23.603 -3.045 -4.432 1.00 96.12 99 LYS A CA 1
ATOM 769 C C . LYS A 1 99 ? -22.271 -3.030 -3.682 1.00 96.12 99 LYS A C 1
ATOM 771 O O . LYS A 1 99 ? -21.492 -3.960 -3.834 1.00 96.12 99 LYS A O 1
ATOM 776 N N . LEU A 1 100 ? -22.006 -1.981 -2.908 1.00 97.50 100 LEU A N 1
ATOM 777 C CA . LEU A 1 100 ? -20.796 -1.830 -2.107 1.00 97.50 100 LEU A CA 1
ATOM 778 C C . LEU A 1 100 ? -21.174 -1.439 -0.681 1.00 97.50 100 LEU A C 1
ATOM 780 O O . LEU A 1 100 ? -21.872 -0.445 -0.468 1.00 97.50 100 LEU A O 1
ATOM 784 N N . GLN A 1 101 ? -20.683 -2.195 0.296 1.00 97.62 101 GLN A N 1
ATOM 785 C CA . GLN A 1 101 ? -20.806 -1.827 1.702 1.00 97.62 101 GLN A CA 1
ATOM 786 C C . GLN A 1 101 ? -19.586 -1.007 2.123 1.00 97.62 101 GLN A C 1
ATOM 788 O O . GLN A 1 101 ? -18.452 -1.409 1.877 1.00 97.62 101 GLN A O 1
ATOM 793 N N . ILE A 1 102 ? -19.802 0.125 2.787 1.00 95.50 102 ILE A N 1
ATOM 794 C CA . ILE A 1 102 ? -18.718 1.030 3.186 1.00 95.50 102 ILE A CA 1
ATOM 795 C C . ILE A 1 102 ? -18.737 1.246 4.693 1.00 95.50 102 ILE A C 1
ATOM 797 O O . ILE A 1 102 ? -19.803 1.327 5.306 1.00 95.50 102 ILE A O 1
ATOM 801 N N . GLU A 1 103 ? -17.547 1.352 5.273 1.00 96.38 103 GLU A N 1
ATOM 802 C CA . GLU A 1 103 ? -17.342 1.844 6.624 1.00 96.38 103 GLU A CA 1
ATOM 803 C C . GLU A 1 103 ? -16.360 3.022 6.609 1.00 96.38 103 GLU A C 1
ATOM 805 O O . GLU A 1 103 ? -15.155 2.850 6.403 1.00 96.38 103 GLU A O 1
ATOM 810 N N . ASP A 1 104 ? -16.892 4.220 6.845 1.00 95.00 104 ASP A N 1
ATOM 811 C CA . ASP A 1 104 ? -16.104 5.449 6.885 1.00 95.00 104 ASP A CA 1
ATOM 812 C C . ASP A 1 104 ? -15.450 5.664 8.250 1.00 95.00 104 ASP A C 1
ATOM 814 O O . ASP A 1 104 ? -16.086 5.518 9.298 1.00 95.00 104 ASP A O 1
ATOM 818 N N . TYR A 1 105 ? -14.194 6.089 8.217 1.00 96.62 105 TYR A N 1
ATOM 819 C CA . TYR A 1 105 ? -13.401 6.557 9.344 1.00 96.62 105 TYR A CA 1
ATOM 820 C C . TYR A 1 105 ? -12.866 7.964 9.049 1.00 96.62 105 TYR A C 1
ATOM 822 O O . TYR A 1 105 ? -12.822 8.417 7.913 1.00 96.62 105 TYR A O 1
ATOM 830 N N . THR A 1 106 ? -12.409 8.681 10.071 1.00 96.00 106 THR A N 1
ATOM 831 C CA . THR A 1 106 ? -11.539 9.844 9.837 1.00 96.00 106 THR A CA 1
ATOM 832 C C . THR A 1 106 ? -10.133 9.360 9.491 1.00 96.00 106 THR A C 1
ATOM 834 O O . THR A 1 106 ? -9.745 8.270 9.908 1.00 96.00 106 THR A O 1
ATOM 837 N N . ASN A 1 107 ? -9.315 10.180 8.821 1.00 94.31 107 ASN A N 1
ATOM 838 C CA . ASN A 1 107 ? -7.905 9.833 8.572 1.00 94.31 107 ASN A CA 1
ATOM 839 C C . ASN A 1 107 ? -7.168 9.417 9.859 1.00 94.31 107 ASN A C 1
ATOM 841 O O . ASN A 1 107 ? -6.422 8.441 9.860 1.00 94.31 107 ASN A O 1
ATOM 845 N N . PHE A 1 108 ? -7.418 10.114 10.973 1.00 95.44 108 PHE A N 1
ATOM 846 C CA . PHE A 1 108 ? -6.826 9.765 12.264 1.00 95.44 108 PHE A CA 1
ATOM 847 C C . PHE A 1 108 ? -7.305 8.401 12.770 1.00 95.44 108 PHE A C 1
ATOM 849 O O . PHE A 1 108 ? -6.486 7.544 13.088 1.00 95.44 108 PHE A O 1
ATOM 856 N N . THR A 1 109 ? -8.621 8.176 12.827 1.00 97.12 109 THR A N 1
ATOM 857 C CA . THR A 1 109 ? -9.170 6.919 13.362 1.00 97.12 109 THR A CA 1
ATOM 858 C C . THR A 1 109 ? -8.830 5.728 12.475 1.00 97.12 109 THR A C 1
ATOM 860 O O . THR A 1 109 ? -8.504 4.677 13.007 1.00 97.12 109 THR A O 1
ATOM 863 N N . TYR A 1 110 ? -8.793 5.893 11.151 1.00 97.12 110 TYR A N 1
ATOM 864 C CA . TYR A 1 110 ? -8.316 4.876 10.213 1.00 97.12 110 TYR A CA 1
ATOM 865 C C . TYR A 1 110 ? -6.861 4.483 10.502 1.00 97.12 110 TYR A C 1
ATOM 867 O O . TYR A 1 110 ? -6.556 3.304 10.683 1.00 97.12 110 TYR A O 1
ATOM 875 N N . ASN A 1 111 ? -5.967 5.469 10.620 1.00 96.25 111 ASN A N 1
ATOM 876 C CA . ASN A 1 111 ? -4.554 5.218 10.903 1.00 96.25 111 ASN A CA 1
ATOM 877 C C . ASN A 1 111 ? -4.325 4.653 12.307 1.00 96.25 111 ASN A C 1
ATOM 879 O O . ASN A 1 111 ? -3.457 3.802 12.474 1.00 96.25 111 ASN A O 1
ATOM 883 N N . ALA A 1 112 ? -5.137 5.038 13.295 1.00 97.69 112 ALA A N 1
ATOM 884 C CA . ALA A 1 112 ? -5.103 4.444 14.629 1.00 97.69 112 ALA A CA 1
ATOM 885 C C . ALA A 1 112 ? -5.395 2.931 14.589 1.00 97.69 112 ALA A C 1
ATOM 887 O O . ALA A 1 112 ? -4.762 2.158 15.307 1.00 97.69 112 ALA A O 1
ATOM 888 N N . ARG A 1 113 ? -6.289 2.476 13.696 1.00 98.19 113 ARG A N 1
ATOM 889 C CA . ARG A 1 113 ? -6.546 1.038 13.491 1.00 98.19 113 ARG A CA 1
ATOM 890 C C . ARG A 1 113 ? -5.328 0.311 12.928 1.00 98.19 113 ARG A C 1
ATOM 892 O O . ARG A 1 113 ? -5.021 -0.786 13.393 1.00 98.19 113 ARG A O 1
ATOM 899 N N . LEU A 1 114 ? -4.656 0.900 11.935 1.00 97.94 114 LEU A N 1
ATOM 900 C CA . LEU A 1 114 ? -3.439 0.325 11.348 1.00 97.94 114 LEU A CA 1
ATOM 901 C C . LEU A 1 114 ? -2.293 0.308 12.359 1.00 97.94 114 LEU A C 1
ATOM 903 O O . LEU A 1 114 ? -1.591 -0.690 12.465 1.00 97.94 114 LEU A O 1
ATOM 907 N N . PHE A 1 115 ? -2.129 1.384 13.131 1.00 97.69 115 PHE A N 1
ATOM 908 C CA . PHE A 1 115 ? -1.137 1.448 14.198 1.00 97.69 115 PHE A CA 1
ATOM 909 C C . PHE A 1 115 ? -1.369 0.328 15.218 1.00 97.69 115 PHE A C 1
ATOM 911 O O . PHE A 1 115 ? -0.461 -0.460 15.475 1.00 97.69 115 PHE A O 1
ATOM 918 N N . ALA A 1 116 ? -2.605 0.183 15.712 1.00 98.38 116 ALA A N 1
ATOM 919 C CA . ALA A 1 116 ? -2.978 -0.892 16.628 1.00 98.38 116 ALA A CA 1
ATOM 920 C C . ALA A 1 116 ? -2.625 -2.277 16.065 1.00 98.38 116 ALA A C 1
ATOM 922 O O . ALA A 1 116 ? -1.969 -3.060 16.749 1.00 98.38 116 ALA A O 1
ATOM 923 N N . GLY A 1 117 ? -2.992 -2.548 14.807 1.00 98.25 117 GLY A N 1
ATOM 924 C CA . GLY A 1 117 ? -2.666 -3.806 14.131 1.00 98.25 117 GLY A CA 1
ATOM 925 C C . GLY A 1 117 ? -1.162 -4.035 14.001 1.00 98.25 117 GLY A C 1
ATOM 926 O O . GLY A 1 117 ? -0.668 -5.113 14.320 1.00 98.25 117 GLY A O 1
ATOM 927 N N . SER A 1 118 ? -0.407 -2.999 13.630 1.00 97.19 118 SER A N 1
ATOM 928 C CA . SER A 1 118 ? 1.052 -3.084 13.490 1.00 97.19 118 SER A CA 1
ATOM 929 C C . SER A 1 118 ? 1.777 -3.379 14.807 1.00 97.19 118 SER A C 1
ATOM 931 O O . SER A 1 118 ? 2.812 -4.044 14.799 1.00 97.19 118 SER A O 1
ATOM 933 N N . CYS A 1 119 ? 1.216 -2.933 15.935 1.00 97.38 119 CYS A N 1
ATOM 934 C CA . CYS A 1 119 ? 1.729 -3.204 17.277 1.00 97.38 119 CYS A CA 1
ATOM 935 C C . CYS A 1 119 ? 1.207 -4.522 17.875 1.00 97.38 119 CYS A C 1
ATOM 937 O O . CYS A 1 119 ? 1.641 -4.902 18.961 1.00 97.38 119 CYS A O 1
ATOM 939 N N . GLY A 1 120 ? 0.269 -5.208 17.214 1.00 96.75 120 GLY A N 1
ATOM 940 C CA . GLY A 1 120 ? -0.394 -6.399 17.755 1.00 96.75 120 GLY A CA 1
ATOM 941 C C . GLY A 1 120 ? -1.420 -6.103 18.856 1.00 96.75 120 GLY A C 1
ATOM 942 O O . GLY A 1 120 ? -1.779 -6.998 19.619 1.00 96.75 120 GLY A O 1
ATOM 943 N N . TYR A 1 121 ? -1.897 -4.861 18.963 1.00 98.06 121 TYR A N 1
ATOM 944 C CA . TYR A 1 121 ? -2.969 -4.490 19.886 1.00 98.06 121 TYR A CA 1
ATOM 945 C C . TYR A 1 121 ? -4.344 -4.850 19.321 1.00 98.06 121 TYR A C 1
ATOM 947 O O . TYR A 1 121 ? -4.553 -4.862 18.113 1.00 98.06 121 TYR A O 1
ATOM 955 N N . SER A 1 122 ? -5.314 -5.091 20.205 1.00 97.12 122 SER A N 1
ATOM 956 C CA . SER A 1 122 ? -6.702 -5.374 19.808 1.00 97.12 122 SER A CA 1
ATOM 957 C C . SER A 1 122 ? -7.497 -4.110 19.462 1.00 97.12 122 SER A C 1
ATOM 959 O O . SER A 1 122 ? -8.419 -4.158 18.648 1.00 97.12 122 SER A O 1
ATOM 961 N N . TYR A 1 123 ? -7.160 -2.976 20.082 1.00 97.75 123 TYR A N 1
ATOM 962 C CA . TYR A 1 123 ? -7.797 -1.678 19.860 1.00 97.75 123 TYR A CA 1
ATOM 963 C C . TYR A 1 123 ? -6.844 -0.530 20.219 1.00 97.75 123 TYR A C 1
ATOM 965 O O . TYR A 1 123 ? -5.830 -0.746 20.883 1.00 97.75 123 TYR A O 1
ATOM 973 N N . MET A 1 124 ? -7.194 0.696 19.820 1.00 97.50 124 MET A N 1
ATOM 974 C CA . MET A 1 124 ? -6.478 1.917 20.206 1.00 97.50 124 MET A CA 1
ATOM 975 C C . MET A 1 124 ? -7.455 3.006 20.675 1.00 97.50 124 MET A C 1
ATOM 977 O O . MET A 1 124 ? -8.504 3.178 20.043 1.00 97.50 124 MET A O 1
ATOM 981 N N . PRO A 1 125 ? -7.150 3.737 21.769 1.00 97.38 125 PRO A N 1
ATOM 982 C CA . PRO A 1 125 ? -7.915 4.916 22.159 1.00 97.38 125 PRO A CA 1
ATOM 983 C C . PRO A 1 125 ? -7.775 6.027 21.117 1.00 97.38 125 PRO A C 1
ATOM 985 O O . PRO A 1 125 ? -6.704 6.231 20.546 1.00 97.38 125 PRO A O 1
ATOM 988 N N . VAL A 1 126 ? -8.861 6.757 20.884 1.00 97.38 126 VAL A N 1
ATOM 989 C CA . VAL A 1 126 ? -8.913 7.883 19.943 1.00 97.38 126 VAL A CA 1
ATOM 990 C C . VAL A 1 126 ? -9.469 9.131 20.630 1.00 97.38 126 VAL A C 1
ATOM 992 O O . VAL A 1 126 ? -9.916 9.078 21.774 1.00 97.38 126 VAL A O 1
ATOM 995 N N . LEU A 1 127 ? -9.403 10.277 19.950 1.00 95.06 127 LEU A N 1
ATOM 996 C CA . LEU A 1 127 ? -9.860 11.554 20.502 1.00 95.06 127 LEU A CA 1
ATOM 997 C C . LEU A 1 127 ? -11.367 11.523 20.794 1.00 95.06 127 LEU A C 1
ATOM 999 O O . LEU A 1 127 ? -12.145 11.103 19.940 1.00 95.06 127 LEU A O 1
ATOM 1003 N N . GLU A 1 128 ? -11.771 12.015 21.969 1.00 94.06 128 GLU A N 1
ATOM 1004 C CA . GLU A 1 128 ? -13.167 12.017 22.445 1.00 94.06 128 GLU A CA 1
ATOM 1005 C C . GLU A 1 128 ? -14.137 12.693 21.463 1.00 94.06 128 GLU A C 1
ATOM 1007 O O . GLU A 1 128 ? -15.244 12.197 21.257 1.00 94.06 128 GLU A O 1
ATOM 1012 N N . SER A 1 129 ? -13.681 13.744 20.772 1.00 94.62 129 SER A N 1
ATOM 1013 C CA . SER A 1 129 ? -14.464 14.503 19.785 1.00 94.62 129 SER A CA 1
ATOM 1014 C C . SER A 1 129 ? -14.980 13.671 18.610 1.00 94.62 129 SER A C 1
ATOM 1016 O O . SER A 1 129 ? -15.890 14.103 17.904 1.00 94.62 129 SER A O 1
ATOM 1018 N N . ILE A 1 130 ? -14.446 12.462 18.385 1.00 96.19 130 ILE A N 1
ATOM 1019 C CA . ILE A 1 130 ? -14.996 11.562 17.370 1.00 96.19 130 ILE A CA 1
ATOM 1020 C C . ILE A 1 130 ? -16.465 11.234 17.658 1.00 96.19 130 ILE A C 1
ATOM 1022 O O . ILE A 1 130 ? -17.240 11.131 16.709 1.00 96.19 130 ILE A O 1
ATOM 1026 N N . MET A 1 131 ? -16.85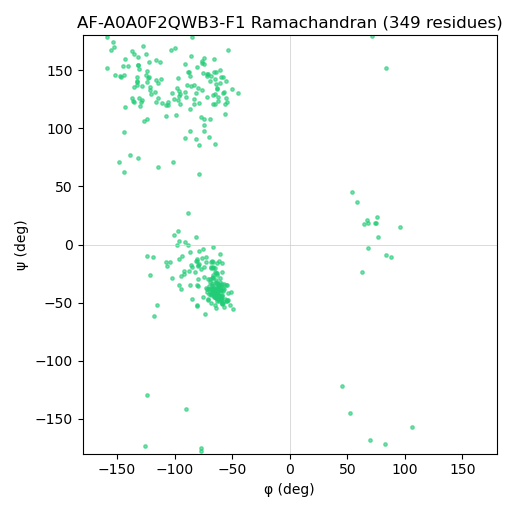6 11.134 18.937 1.00 95.31 131 MET A N 1
ATOM 1027 C CA . MET A 1 131 ? -18.209 10.753 19.364 1.00 95.31 131 MET A CA 1
ATOM 1028 C C . MET A 1 131 ? -19.284 11.750 18.921 1.00 95.31 131 MET A C 1
ATOM 1030 O O . MET A 1 131 ? -20.439 11.371 18.721 1.00 95.31 131 MET A O 1
ATOM 1034 N N . ASP A 1 132 ? -18.893 13.001 18.680 1.00 95.38 132 ASP A N 1
ATOM 1035 C CA . ASP A 1 132 ? -19.792 14.054 18.216 1.00 95.38 132 ASP A CA 1
ATOM 1036 C C . ASP A 1 132 ? -20.053 13.994 16.701 1.00 95.38 132 ASP A C 1
ATOM 1038 O O . ASP A 1 132 ? -21.014 14.595 16.214 1.00 95.38 132 ASP A O 1
ATOM 1042 N N . SER A 1 133 ? -19.250 13.236 15.950 1.00 96.12 133 SER A N 1
ATOM 1043 C CA . SER A 1 133 ? -19.318 13.154 14.486 1.00 96.12 133 SER A CA 1
ATOM 1044 C C . SER A 1 133 ? -20.230 12.036 13.971 1.00 96.12 133 SER A C 1
ATOM 1046 O O . SER A 1 133 ? -20.392 10.990 14.603 1.00 96.12 133 SER A O 1
ATOM 1048 N N . ASP A 1 134 ? -20.745 12.198 12.749 1.00 96.06 134 ASP A N 1
ATOM 1049 C CA . ASP A 1 134 ? -21.487 11.134 12.062 1.00 96.06 134 ASP A CA 1
ATOM 1050 C C . ASP A 1 134 ? -20.619 9.913 11.745 1.00 96.06 134 ASP A C 1
ATOM 1052 O O . ASP A 1 134 ? -21.135 8.801 11.688 1.00 96.06 134 ASP A O 1
ATOM 1056 N N . VAL A 1 135 ? -19.294 10.071 11.653 1.00 96.00 135 VAL A N 1
ATOM 1057 C CA . VAL A 1 135 ? -18.362 8.938 11.530 1.00 96.00 135 VAL A CA 1
ATOM 1058 C C . VAL A 1 135 ? -18.523 7.976 12.713 1.00 96.00 135 VAL A C 1
ATOM 1060 O O . VAL A 1 135 ? -18.524 6.759 12.517 1.00 96.00 135 VAL A O 1
ATOM 1063 N N . PHE A 1 136 ? -18.718 8.506 13.926 1.00 95.94 136 PHE A N 1
ATOM 1064 C CA . PHE A 1 136 ? -18.991 7.707 15.122 1.00 95.94 136 PHE A CA 1
ATOM 1065 C C . PHE A 1 136 ? -20.459 7.353 15.307 1.00 95.94 136 PHE A C 1
ATOM 1067 O O . PHE A 1 136 ? -20.733 6.430 16.060 1.00 95.94 136 PHE A O 1
ATOM 1074 N N . LYS A 1 137 ? -21.425 8.031 14.687 1.00 95.50 137 LYS A N 1
ATOM 1075 C CA . LYS A 1 137 ? -22.861 7.745 14.900 1.00 95.50 137 LYS A CA 1
ATOM 1076 C C . LYS A 1 137 ? -23.424 6.782 13.856 1.00 95.50 137 LYS A C 1
ATOM 1078 O O . LYS A 1 137 ? -24.181 5.880 14.196 1.00 95.50 137 LYS A O 1
ATOM 1083 N N . VAL A 1 138 ? -22.994 6.912 12.604 1.00 95.31 138 VAL A N 1
ATOM 1084 C CA . VAL A 1 138 ? -23.413 6.060 11.488 1.00 95.31 138 VAL A CA 1
ATOM 1085 C C . VAL A 1 138 ? -22.655 4.733 11.527 1.00 95.31 138 VAL A C 1
ATOM 1087 O O . VAL A 1 138 ? -21.440 4.683 11.749 1.00 95.31 138 VAL A O 1
ATOM 1090 N N . ARG A 1 139 ? -23.391 3.637 11.337 1.00 93.38 139 ARG A N 1
ATOM 1091 C CA . ARG A 1 139 ? -22.879 2.263 11.323 1.00 93.38 139 ARG A CA 1
ATOM 1092 C C . ARG A 1 139 ? -23.086 1.660 9.939 1.00 93.38 139 ARG A C 1
ATOM 1094 O O . ARG A 1 139 ? -24.220 1.615 9.468 1.00 93.38 139 ARG A O 1
ATOM 1101 N N . GLY A 1 140 ? -22.003 1.216 9.307 1.00 94.88 140 GLY A N 1
ATOM 1102 C CA . GLY A 1 140 ? -22.041 0.416 8.090 1.00 94.88 140 GLY A CA 1
ATOM 1103 C C . GLY A 1 140 ? -22.077 -1.079 8.403 1.00 94.88 140 GLY A C 1
ATOM 1104 O O . GLY A 1 140 ? -22.709 -1.532 9.361 1.00 94.88 140 GLY A O 1
ATOM 1105 N N . PHE A 1 141 ? -21.372 -1.870 7.595 1.00 96.69 141 PHE A N 1
ATOM 1106 C CA . PHE A 1 141 ? -21.361 -3.330 7.723 1.00 96.69 141 PHE A CA 1
ATOM 1107 C C . PHE A 1 141 ? -20.666 -3.839 8.993 1.00 96.69 141 PHE A C 1
ATOM 1109 O O . PHE A 1 141 ? -20.833 -5.011 9.338 1.00 96.69 141 PHE A O 1
ATOM 1116 N N . MET A 1 142 ? -19.881 -3.008 9.693 1.00 97.00 142 MET A N 1
ATOM 1117 C CA . MET A 1 142 ? -19.290 -3.416 10.970 1.00 97.00 142 MET A CA 1
ATOM 1118 C C . MET A 1 142 ? -20.292 -3.391 12.128 1.00 97.00 142 MET A C 1
ATOM 1120 O O . MET A 1 142 ? -20.042 -4.046 13.144 1.00 97.00 142 MET A O 1
ATOM 1124 N N . GLY A 1 143 ? -21.399 -2.649 12.011 1.00 96.75 143 GLY A N 1
ATOM 1125 C CA . GLY A 1 143 ? -22.294 -2.415 13.144 1.00 96.75 143 GLY A CA 1
ATOM 1126 C C . GLY A 1 143 ? -21.519 -1.890 14.357 1.00 96.75 143 GLY A C 1
ATOM 1127 O O . GLY A 1 143 ? -20.508 -1.195 14.215 1.00 96.75 143 GLY A O 1
ATOM 1128 N N . ASP A 1 144 ? -21.936 -2.275 15.560 1.00 95.69 144 ASP A N 1
ATOM 1129 C CA . ASP A 1 144 ? -21.334 -1.822 16.826 1.00 95.69 144 ASP A CA 1
ATOM 1130 C C . ASP A 1 144 ? -19.853 -2.183 16.999 1.00 95.69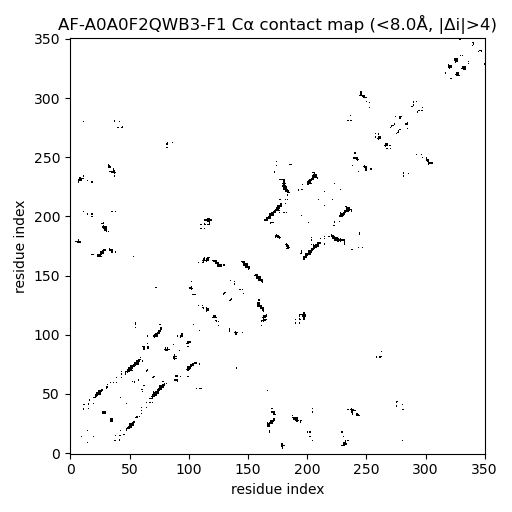 144 ASP A C 1
ATOM 1132 O O . ASP A 1 144 ? -19.192 -1.682 17.902 1.00 95.69 144 ASP A O 1
ATOM 1136 N N . LYS A 1 145 ? -19.284 -3.001 16.107 1.00 96.62 145 LYS A N 1
ATOM 1137 C CA . LYS A 1 145 ? -17.846 -3.290 16.096 1.00 96.62 145 LYS A CA 1
ATOM 1138 C C . LYS A 1 145 ? -17.014 -2.147 15.508 1.00 96.62 145 LYS A C 1
ATOM 1140 O O . LYS A 1 145 ? -15.795 -2.198 15.621 1.00 96.62 145 LYS A O 1
ATOM 1145 N N . LYS A 1 146 ? -17.628 -1.140 14.872 1.00 97.62 146 LYS A N 1
ATOM 1146 C CA . LYS A 1 146 ? -16.921 -0.006 14.246 1.00 97.62 146 LYS A CA 1
ATOM 1147 C C . LYS A 1 146 ? -16.112 0.815 15.258 1.00 97.62 146 LYS A C 1
ATOM 1149 O O . LYS A 1 146 ? -14.962 1.164 14.986 1.00 97.62 146 LYS A O 1
ATOM 1154 N N . PHE A 1 147 ? -16.735 1.116 16.396 1.00 97.94 147 PHE A N 1
ATOM 1155 C CA . PHE A 1 147 ? -16.192 1.882 17.513 1.00 97.94 147 PHE A CA 1
ATOM 1156 C C . PHE A 1 147 ? -16.712 1.298 18.823 1.00 97.94 147 PHE A C 1
ATOM 1158 O O . PHE A 1 147 ? -17.864 0.880 18.894 1.00 97.94 147 PHE A O 1
ATOM 1165 N N . GLY A 1 148 ? -15.888 1.344 19.865 1.00 96.12 148 GLY A N 1
ATOM 1166 C CA . GLY A 1 148 ? -16.299 1.042 21.234 1.00 96.12 148 GLY A CA 1
ATOM 1167 C C . GLY A 1 148 ? -15.945 2.178 22.184 1.00 96.12 148 GLY A C 1
ATOM 1168 O O . GLY A 1 148 ? -15.437 3.223 21.772 1.00 96.12 148 GLY A O 1
ATOM 1169 N N . THR A 1 149 ? -16.150 1.944 23.474 1.00 96.62 149 THR A N 1
ATOM 1170 C CA . THR A 1 149 ? -15.647 2.798 24.552 1.00 96.62 149 THR A CA 1
ATOM 1171 C C . THR A 1 149 ? -14.972 1.944 25.622 1.00 96.62 149 THR A C 1
ATOM 1173 O O . THR A 1 149 ? -15.253 0.753 25.757 1.00 96.62 149 THR A O 1
ATOM 1176 N N . THR A 1 150 ? -14.043 2.535 26.369 1.00 96.38 150 THR A N 1
ATOM 1177 C CA . THR A 1 150 ? -13.386 1.897 27.517 1.00 96.38 150 THR A CA 1
ATOM 1178 C C . THR A 1 150 ? -13.206 2.896 28.651 1.00 96.38 150 THR A C 1
ATOM 1180 O O . THR A 1 150 ? -13.093 4.096 28.405 1.00 96.38 150 THR A O 1
ATOM 1183 N N . THR A 1 151 ? -13.151 2.421 29.892 1.00 97.19 151 THR A N 1
ATOM 1184 C CA . THR A 1 151 ? -12.922 3.274 31.063 1.00 97.19 151 THR A CA 1
ATOM 1185 C C . THR A 1 151 ? -11.443 3.272 31.423 1.00 97.19 151 THR A C 1
ATOM 1187 O O . THR A 1 151 ? -10.864 2.228 31.715 1.00 97.19 151 THR A O 1
ATOM 1190 N N . CYS A 1 152 ? -10.816 4.448 31.422 1.00 95.19 152 CYS A N 1
ATOM 1191 C CA . CYS A 1 152 ? -9.418 4.602 31.805 1.00 95.19 152 CYS A CA 1
ATOM 1192 C C . CYS A 1 152 ? -9.229 4.257 33.292 1.00 95.19 152 CYS A C 1
ATOM 1194 O O . CYS A 1 152 ? -9.786 4.962 34.136 1.00 95.19 152 CYS A O 1
ATOM 1196 N N . PRO A 1 153 ? -8.394 3.265 33.653 1.00 96.88 153 PRO A N 1
ATOM 1197 C CA . PRO A 1 153 ? -8.230 2.857 35.050 1.00 96.88 153 PRO A CA 1
ATOM 1198 C C . PRO A 1 153 ? -7.539 3.924 35.913 1.00 96.88 153 PRO A C 1
ATOM 1200 O O . PRO A 1 153 ? -7.673 3.908 37.129 1.00 96.88 153 PRO A O 1
ATOM 1203 N N . PHE A 1 154 ? -6.822 4.867 35.294 1.00 97.38 154 PHE A N 1
ATOM 1204 C CA . PHE A 1 154 ? -6.090 5.923 36.001 1.00 97.38 154 PHE A CA 1
ATOM 1205 C C . PHE A 1 154 ? -6.905 7.204 36.202 1.00 97.38 154 PHE A C 1
ATOM 1207 O O . PHE A 1 154 ? -6.614 7.974 37.109 1.00 97.38 154 PHE A O 1
ATOM 1214 N N . THR A 1 155 ? -7.895 7.466 35.340 1.00 95.81 155 THR A N 1
ATOM 1215 C CA . THR A 1 155 ? -8.653 8.734 35.361 1.00 95.81 155 THR A CA 1
ATOM 1216 C C . THR A 1 155 ? -10.161 8.552 35.490 1.00 95.81 155 THR A C 1
ATOM 1218 O O . THR A 1 155 ? -10.872 9.538 35.644 1.00 95.81 155 THR A O 1
ATOM 1221 N N . GLY A 1 156 ? -10.677 7.326 35.373 1.00 95.56 156 GLY A N 1
ATOM 1222 C CA . GLY A 1 156 ? -12.114 7.035 35.360 1.00 95.56 156 GLY A CA 1
ATOM 1223 C C . GLY A 1 156 ? -12.860 7.539 34.117 1.00 95.56 156 GLY A C 1
ATOM 1224 O O . GLY A 1 156 ? -14.053 7.282 33.979 1.00 95.56 156 GLY A O 1
ATOM 1225 N N . ARG A 1 157 ? -12.188 8.239 33.194 1.00 95.00 157 ARG A N 1
ATOM 1226 C CA . ARG A 1 157 ? -12.811 8.771 31.975 1.00 95.00 157 ARG A CA 1
ATOM 1227 C C . ARG A 1 157 ? -13.193 7.653 31.014 1.00 95.00 157 ARG A C 1
ATOM 1229 O O . ARG A 1 157 ? -12.425 6.710 30.821 1.00 95.00 157 ARG A O 1
ATOM 1236 N N . THR A 1 158 ? -14.353 7.799 30.381 1.00 95.50 158 THR A N 1
ATOM 1237 C CA . THR A 1 158 ? -14.777 6.946 29.266 1.00 95.50 158 THR A CA 1
ATOM 1238 C C . THR A 1 158 ? -14.153 7.472 27.978 1.00 95.50 158 THR A C 1
ATOM 1240 O O . THR A 1 158 ? -14.377 8.620 27.614 1.00 95.50 158 THR A O 1
ATOM 1243 N N . ILE A 1 159 ? -13.369 6.640 27.297 1.00 96.88 159 ILE A N 1
ATOM 1244 C CA . ILE A 1 159 ? -12.591 7.004 26.109 1.00 96.88 159 ILE A CA 1
ATOM 1245 C C . ILE A 1 159 ? -13.095 6.180 24.918 1.00 96.88 159 ILE A C 1
ATOM 1247 O O . ILE A 1 159 ? -13.206 4.955 25.051 1.00 96.88 159 ILE A O 1
ATOM 1251 N N . PRO A 1 160 ? -13.383 6.790 23.753 1.00 97.75 160 PRO A N 1
ATOM 1252 C CA . PRO A 1 160 ? -13.709 6.034 22.552 1.00 97.75 160 PRO A CA 1
ATOM 1253 C C . PRO A 1 160 ? -12.493 5.265 22.030 1.00 97.75 160 PRO A C 1
ATOM 1255 O O . PRO A 1 160 ? -11.353 5.732 22.086 1.00 97.75 160 PRO A O 1
ATOM 1258 N N . VAL A 1 161 ? -12.743 4.080 21.481 1.00 98.31 161 VAL A N 1
ATOM 1259 C CA . VAL A 1 161 ? -11.716 3.196 20.923 1.00 98.31 161 VAL A CA 1
ATOM 1260 C C . VAL A 1 161 ? -12.100 2.717 19.529 1.00 98.31 161 VAL A C 1
ATOM 1262 O O . VAL A 1 161 ? -13.282 2.562 19.213 1.00 98.31 161 VAL A O 1
ATOM 1265 N N . VAL A 1 162 ? -11.091 2.434 18.708 1.00 98.38 162 VAL A N 1
ATOM 1266 C CA . VAL A 1 162 ? -11.248 1.747 17.416 1.00 98.38 162 VAL A CA 1
ATOM 1267 C C . VAL A 1 162 ? -10.616 0.359 17.459 1.00 98.38 162 VAL A C 1
ATOM 1269 O O . VAL A 1 162 ? -9.552 0.212 18.065 1.00 98.38 162 VAL A O 1
ATOM 1272 N N . PRO A 1 163 ? -11.213 -0.660 16.812 1.00 98.31 163 PRO A N 1
ATOM 1273 C CA . PRO A 1 163 ? -10.604 -1.982 16.720 1.00 98.31 163 PRO A CA 1
ATOM 1274 C C . PRO A 1 163 ? -9.401 -1.961 15.775 1.00 98.31 163 PRO A C 1
ATOM 1276 O O . PRO A 1 163 ? -9.414 -1.271 14.753 1.00 98.31 163 PRO A O 1
ATOM 1279 N N . ALA A 1 164 ? -8.389 -2.773 16.059 1.00 98.38 164 ALA A N 1
ATOM 1280 C CA . ALA A 1 164 ? -7.255 -2.924 15.159 1.00 98.38 164 ALA A CA 1
ATOM 1281 C C . ALA A 1 164 ? -7.674 -3.403 13.760 1.00 98.38 164 ALA A C 1
ATOM 1283 O O . ALA A 1 164 ? -8.595 -4.208 13.595 1.00 98.38 164 ALA A O 1
ATOM 1284 N N . ALA A 1 165 ? -6.981 -2.902 12.741 1.00 98.12 165 ALA A N 1
ATOM 1285 C CA . ALA A 1 165 ? -7.083 -3.405 11.378 1.00 98.12 165 ALA A CA 1
ATOM 1286 C C . ALA A 1 165 ? -5.940 -4.392 11.141 1.00 98.12 165 ALA A C 1
ATOM 1288 O O . ALA A 1 165 ? -4.791 -4.042 11.370 1.00 98.12 165 ALA A O 1
ATOM 1289 N N . ASN A 1 166 ? -6.257 -5.599 10.668 1.00 98.00 166 ASN A N 1
ATOM 1290 C CA . ASN A 1 166 ? -5.268 -6.629 10.340 1.00 98.00 166 ASN A CA 1
ATOM 1291 C C . ASN A 1 166 ? -5.561 -7.213 8.946 1.00 98.00 166 ASN A C 1
ATOM 1293 O O . ASN A 1 166 ? -6.129 -8.308 8.870 1.00 98.00 166 ASN A O 1
ATOM 1297 N N . PRO A 1 167 ? -5.265 -6.476 7.856 1.00 98.50 167 PRO A N 1
ATOM 1298 C CA . PRO A 1 167 ? -5.565 -6.933 6.503 1.00 98.50 167 PRO A CA 1
ATOM 1299 C C . PRO A 1 167 ? -4.847 -8.247 6.162 1.00 98.50 167 PRO A C 1
ATOM 1301 O O . PRO A 1 167 ? -3.756 -8.539 6.661 1.00 98.50 167 PRO A O 1
ATOM 1304 N N . ASP A 1 168 ? -5.441 -9.056 5.292 1.00 98.81 168 ASP A N 1
ATOM 1305 C CA . ASP A 1 168 ? -4.849 -10.326 4.872 1.00 98.81 168 ASP A CA 1
ATOM 1306 C C . ASP A 1 168 ? -3.648 -10.099 3.957 1.00 98.81 168 ASP A C 1
ATOM 1308 O O . ASP A 1 168 ? -2.644 -10.808 4.079 1.00 98.81 168 ASP A O 1
ATOM 1312 N N . VAL A 1 169 ? -3.725 -9.099 3.074 1.00 98.81 169 VAL A N 1
ATOM 1313 C CA . VAL A 1 169 ? -2.664 -8.768 2.118 1.00 98.81 169 VAL A CA 1
ATOM 1314 C C . VAL A 1 169 ? -2.446 -7.259 2.029 1.00 98.81 169 VAL A C 1
ATOM 1316 O O . VAL A 1 169 ? -3.368 -6.506 1.723 1.00 98.81 169 VAL A O 1
ATOM 1319 N N . CYS A 1 170 ? -1.199 -6.828 2.217 1.00 98.50 170 CYS A N 1
ATOM 1320 C CA . CYS A 1 170 ? -0.723 -5.521 1.778 1.00 98.50 170 CYS A CA 1
ATOM 1321 C C . CYS A 1 170 ? -0.046 -5.651 0.412 1.00 98.50 170 CYS A C 1
ATOM 1323 O O . CYS A 1 170 ? 0.848 -6.486 0.238 1.00 98.50 170 CYS A O 1
ATOM 1325 N N . VAL A 1 171 ? -0.446 -4.807 -0.535 1.00 98.25 171 VAL A N 1
ATOM 1326 C CA . VAL A 1 171 ? 0.282 -4.584 -1.788 1.00 98.25 171 VAL A CA 1
ATOM 1327 C C . VAL A 1 171 ? 1.051 -3.272 -1.686 1.00 98.25 171 VAL A C 1
ATOM 1329 O O . VAL A 1 171 ? 0.498 -2.247 -1.290 1.00 98.25 171 VAL A O 1
ATOM 1332 N N . LEU A 1 172 ? 2.336 -3.309 -2.019 1.00 97.62 172 LEU A N 1
ATOM 1333 C CA . LEU A 1 172 ? 3.264 -2.195 -1.860 1.00 97.62 172 LEU A CA 1
ATOM 1334 C C . LEU A 1 172 ? 4.072 -2.018 -3.146 1.00 97.62 172 LEU A C 1
ATOM 1336 O O . LEU A 1 172 ? 4.516 -2.999 -3.749 1.00 97.62 172 LEU A O 1
ATOM 1340 N N . HIS A 1 173 ? 4.291 -0.768 -3.536 1.00 98.00 173 HIS A N 1
ATOM 1341 C CA . HIS A 1 173 ? 5.318 -0.418 -4.500 1.00 98.00 173 HIS A CA 1
ATOM 1342 C C . HIS A 1 173 ? 6.379 0.422 -3.798 1.00 98.00 173 HIS A C 1
ATOM 1344 O O . HIS A 1 173 ? 6.059 1.258 -2.952 1.00 98.00 173 HIS A O 1
ATOM 1350 N N . VAL A 1 174 ? 7.642 0.160 -4.100 1.00 98.19 174 VAL A N 1
ATOM 1351 C CA . VAL A 1 174 ? 8.777 0.873 -3.521 1.00 98.19 174 VAL A CA 1
ATOM 1352 C C . VAL A 1 174 ? 9.805 1.188 -4.589 1.00 98.19 174 VAL A C 1
ATOM 1354 O O . VAL A 1 174 ? 9.811 0.621 -5.675 1.00 98.19 174 VAL A O 1
ATOM 1357 N N . GLN A 1 175 ? 10.738 2.060 -4.259 1.00 98.19 175 GLN A N 1
ATOM 1358 C CA . GLN A 1 175 ? 11.864 2.327 -5.130 1.00 98.19 175 GLN A CA 1
ATOM 1359 C C . GLN A 1 175 ? 12.804 1.121 -5.226 1.00 98.19 175 GLN A C 1
ATOM 1361 O O . GLN A 1 175 ? 13.128 0.673 -6.323 1.00 98.19 175 GLN A O 1
ATOM 1366 N N . ARG A 1 176 ? 13.212 0.552 -4.084 1.00 98.38 176 ARG A N 1
ATOM 1367 C CA . ARG A 1 176 ? 14.203 -0.532 -4.041 1.00 98.38 176 ARG A CA 1
ATOM 1368 C C . ARG A 1 176 ? 13.775 -1.677 -3.150 1.00 98.38 176 ARG A C 1
ATOM 1370 O O . ARG A 1 176 ? 13.225 -1.463 -2.072 1.00 98.38 176 ARG A O 1
ATOM 1377 N N . ALA A 1 177 ? 14.111 -2.891 -3.558 1.00 98.62 177 ALA A N 1
ATOM 1378 C CA . ALA A 1 177 ? 14.074 -4.052 -2.682 1.00 98.62 177 ALA A CA 1
ATOM 1379 C C . ALA A 1 177 ? 15.237 -4.994 -2.995 1.00 98.62 177 ALA A C 1
ATOM 1381 O O . ALA A 1 177 ? 15.796 -4.948 -4.086 1.00 98.62 177 ALA A O 1
ATOM 1382 N N . ASP A 1 178 ? 15.589 -5.865 -2.052 1.00 98.56 178 ASP A N 1
ATOM 1383 C CA . ASP A 1 178 ? 16.439 -7.023 -2.343 1.00 98.56 178 ASP A CA 1
ATOM 1384 C C . ASP A 1 178 ? 15.619 -8.309 -2.520 1.00 98.56 178 ASP A C 1
ATOM 1386 O O . ASP A 1 178 ? 14.432 -8.381 -2.188 1.00 98.56 178 ASP A O 1
ATOM 1390 N N . LYS A 1 179 ? 16.271 -9.373 -3.002 1.00 98.25 179 LYS A N 1
ATOM 1391 C CA . LYS A 1 179 ? 15.632 -10.683 -3.239 1.00 98.25 179 LYS A CA 1
ATOM 1392 C C . LYS A 1 179 ? 15.056 -11.358 -1.987 1.00 98.25 179 LYS A C 1
ATOM 1394 O O . LYS A 1 179 ? 14.308 -12.329 -2.112 1.00 98.25 179 LYS A O 1
ATOM 1399 N N . PHE A 1 180 ? 15.417 -10.892 -0.791 1.00 98.00 180 PHE A N 1
ATOM 1400 C CA . PHE A 1 180 ? 14.916 -11.409 0.486 1.00 98.00 180 PHE A CA 1
ATOM 1401 C C . PHE A 1 180 ? 13.704 -10.619 1.000 1.00 98.00 180 PHE A C 1
ATOM 1403 O O . PHE A 1 180 ? 13.032 -11.064 1.938 1.00 98.00 180 PHE A O 1
ATOM 1410 N N . GLY A 1 181 ? 13.402 -9.484 0.364 1.00 97.94 181 GLY A N 1
ATOM 1411 C CA . GLY A 1 181 ? 12.257 -8.628 0.640 1.00 97.94 181 GLY A CA 1
ATOM 1412 C C . GLY A 1 181 ? 12.545 -7.458 1.565 1.00 97.94 181 GLY A C 1
ATOM 1413 O O . GLY A 1 181 ? 11.602 -6.877 2.090 1.00 97.94 181 GLY A O 1
ATOM 1414 N N . ASN A 1 182 ? 13.807 -7.104 1.811 1.00 98.50 182 ASN A N 1
ATOM 1415 C CA . ASN A 1 182 ? 14.084 -5.849 2.503 1.00 98.50 182 ASN A CA 1
ATOM 1416 C C . ASN A 1 182 ? 13.728 -4.698 1.555 1.00 98.50 182 ASN A C 1
ATOM 1418 O O . ASN A 1 182 ? 14.408 -4.497 0.552 1.00 98.50 182 ASN A O 1
ATOM 1422 N N . ALA A 1 183 ? 12.637 -3.992 1.852 1.00 98.31 183 ALA A N 1
ATOM 1423 C CA . ALA A 1 183 ? 12.047 -2.997 0.965 1.00 98.31 183 ALA A CA 1
ATOM 1424 C C . ALA A 1 183 ? 12.335 -1.579 1.467 1.00 98.31 183 ALA A C 1
ATOM 1426 O O . ALA A 1 183 ? 11.983 -1.228 2.600 1.00 98.31 183 ALA A O 1
ATOM 1427 N N . GLN A 1 184 ? 12.961 -0.771 0.614 1.00 98.25 184 GLN A N 1
ATOM 1428 C CA . GLN A 1 184 ? 13.305 0.618 0.876 1.00 98.25 184 GLN A CA 1
ATOM 1429 C C . GLN A 1 184 ? 12.325 1.578 0.217 1.00 98.25 184 GLN A C 1
ATOM 1431 O O . GLN A 1 184 ? 12.169 1.556 -1.002 1.00 98.25 184 GLN A O 1
ATOM 1436 N N . HIS A 1 185 ? 11.745 2.469 1.020 1.00 97.12 185 HIS A N 1
ATOM 1437 C CA . HIS A 1 185 ? 10.862 3.530 0.554 1.00 97.12 185 HIS A CA 1
ATOM 1438 C C . HIS A 1 185 ? 11.326 4.883 1.095 1.00 97.12 185 HIS A C 1
ATOM 1440 O O . HIS A 1 185 ? 11.640 5.019 2.277 1.00 97.12 185 HIS A O 1
ATOM 1446 N N . TRP A 1 186 ? 11.321 5.904 0.240 1.00 94.31 186 TRP A N 1
ATOM 1447 C CA . TRP A 1 186 ? 11.527 7.305 0.627 1.00 94.31 186 TRP A CA 1
ATOM 1448 C C . TRP A 1 186 ? 10.458 8.208 0.012 1.00 94.31 186 TRP A C 1
ATOM 1450 O O . TRP A 1 186 ? 9.787 7.805 -0.936 1.00 94.31 186 TRP A O 1
ATOM 1460 N N . GLY A 1 187 ? 10.298 9.409 0.568 1.00 91.44 187 GLY A N 1
ATOM 1461 C CA . GLY A 1 187 ? 9.179 10.304 0.266 1.00 91.44 187 GLY A CA 1
ATOM 1462 C C . GLY A 1 187 ? 8.158 10.365 1.405 1.00 91.44 187 GLY A C 1
ATOM 1463 O O . GLY A 1 187 ? 8.485 10.110 2.570 1.00 91.44 187 GLY A O 1
ATOM 1464 N N . GLY A 1 188 ? 6.925 10.738 1.081 1.00 90.06 188 GLY A N 1
ATOM 1465 C CA . GLY A 1 188 ? 5.800 10.766 2.006 1.00 90.06 188 GLY A CA 1
ATOM 1466 C C . GLY A 1 188 ? 5.344 9.364 2.412 1.00 90.06 188 GLY A C 1
ATOM 1467 O O . GLY A 1 188 ? 4.470 8.779 1.787 1.00 90.06 188 GLY A O 1
ATOM 1468 N N . LEU A 1 189 ? 5.871 8.846 3.525 1.00 90.81 189 LEU A N 1
ATOM 1469 C CA . LEU A 1 189 ? 5.518 7.502 4.005 1.00 90.81 189 LEU A CA 1
ATOM 1470 C C . LEU A 1 189 ? 4.067 7.380 4.490 1.00 90.81 189 LEU A C 1
ATOM 1472 O O . LEU A 1 189 ? 3.463 6.321 4.335 1.00 90.81 189 LEU A O 1
ATOM 1476 N N . GLY A 1 190 ? 3.511 8.428 5.108 1.00 90.75 190 GLY A N 1
ATOM 1477 C CA . GLY A 1 190 ? 2.152 8.420 5.658 1.00 90.75 190 GLY A CA 1
ATOM 1478 C C . GLY A 1 190 ? 1.828 7.160 6.469 1.00 90.75 190 GLY A C 1
ATOM 1479 O O . GLY A 1 190 ? 2.509 6.844 7.445 1.00 90.75 190 GLY A O 1
ATOM 1480 N N . SER A 1 191 ? 0.790 6.422 6.065 1.00 90.88 191 SER A N 1
ATOM 1481 C CA . SER A 1 191 ? 0.381 5.177 6.727 1.00 90.88 191 SER A CA 1
ATOM 1482 C C . SER A 1 191 ? 1.070 3.919 6.190 1.00 90.88 191 SER A C 1
ATOM 1484 O O . SER A 1 191 ? 0.779 2.831 6.686 1.00 90.88 191 SER A O 1
ATOM 1486 N N . THR A 1 192 ? 1.949 4.030 5.191 1.00 94.56 192 THR A N 1
ATOM 1487 C CA . THR A 1 192 ? 2.509 2.898 4.429 1.00 94.56 192 THR A CA 1
ATOM 1488 C C . THR A 1 192 ? 3.142 1.844 5.332 1.00 94.56 192 THR A C 1
ATOM 1490 O O . THR A 1 192 ? 2.824 0.659 5.220 1.00 94.56 192 THR A O 1
ATOM 1493 N N . VAL A 1 193 ? 3.980 2.271 6.284 1.00 95.88 193 VAL A N 1
ATOM 1494 C CA . VAL A 1 193 ? 4.646 1.373 7.245 1.00 95.88 193 VAL A CA 1
ATOM 1495 C C . VAL A 1 193 ? 3.609 0.607 8.071 1.00 95.88 193 VAL A C 1
ATOM 1497 O O . VAL A 1 193 ? 3.681 -0.614 8.181 1.00 95.88 193 VAL A O 1
ATOM 1500 N N . HIS A 1 194 ? 2.599 1.301 8.603 1.00 96.75 194 HIS A N 1
ATOM 1501 C CA . HIS A 1 194 ? 1.553 0.685 9.421 1.00 96.75 194 HIS A CA 1
ATOM 1502 C C . HIS A 1 194 ? 0.666 -0.257 8.601 1.00 96.75 194 HIS A C 1
ATOM 1504 O O . HIS A 1 194 ? 0.356 -1.344 9.072 1.00 96.75 194 HIS A O 1
ATOM 1510 N N . ALA A 1 195 ? 0.307 0.101 7.364 1.00 96.69 195 ALA A N 1
ATOM 1511 C CA . ALA A 1 195 ? -0.446 -0.768 6.455 1.00 96.69 195 ALA A CA 1
ATOM 1512 C C . ALA A 1 195 ? 0.300 -2.084 6.187 1.00 96.69 195 ALA A C 1
ATOM 1514 O O . ALA A 1 195 ? -0.283 -3.168 6.268 1.00 96.69 195 ALA A O 1
ATOM 1515 N N . CYS A 1 196 ? 1.609 -1.998 5.943 1.00 97.31 196 CYS A N 1
ATOM 1516 C CA . CYS A 1 196 ? 2.470 -3.160 5.757 1.00 97.31 196 CYS A CA 1
ATOM 1517 C C . CYS A 1 196 ? 2.551 -4.010 7.031 1.00 97.31 196 CYS A C 1
ATOM 1519 O O . CYS A 1 196 ? 2.262 -5.205 7.006 1.00 97.31 196 CYS A O 1
ATOM 1521 N N . LEU A 1 197 ? 2.915 -3.399 8.160 1.00 97.31 197 LEU A N 1
ATOM 1522 C CA . LEU A 1 197 ? 3.175 -4.120 9.406 1.00 97.31 197 LEU A CA 1
ATOM 1523 C C . LEU A 1 197 ? 1.908 -4.614 10.117 1.00 97.31 197 LEU A C 1
ATOM 1525 O O . LEU A 1 197 ? 2.008 -5.545 10.915 1.00 97.31 197 LEU A O 1
ATOM 1529 N N . ALA A 1 198 ? 0.736 -4.059 9.814 1.00 98.06 198 ALA A N 1
ATOM 1530 C CA . ALA A 1 198 ? -0.553 -4.585 10.260 1.00 98.06 198 ALA A CA 1
ATOM 1531 C C . ALA A 1 198 ? -1.044 -5.775 9.416 1.00 98.06 198 ALA A C 1
ATOM 1533 O O . ALA A 1 198 ? -1.936 -6.508 9.838 1.00 98.06 198 ALA A O 1
ATOM 1534 N N . SER A 1 199 ? -0.486 -5.975 8.219 1.00 98.56 199 SER A N 1
ATOM 1535 C CA . SER A 1 199 ? -0.953 -7.010 7.297 1.00 98.56 199 SER A CA 1
ATOM 1536 C C . SER A 1 199 ? -0.269 -8.356 7.522 1.00 98.56 199 SER A C 1
ATOM 1538 O O . SER A 1 199 ? 0.909 -8.432 7.898 1.00 98.56 199 SER A O 1
ATOM 1540 N N . LYS A 1 200 ? -1.008 -9.439 7.255 1.00 98.31 200 LYS A N 1
ATOM 1541 C CA . LYS A 1 200 ? -0.512 -10.820 7.403 1.00 98.31 200 LYS A CA 1
ATOM 1542 C C . LYS A 1 200 ? 0.503 -11.192 6.321 1.00 98.31 200 LYS A C 1
ATOM 1544 O O . LYS A 1 200 ? 1.493 -11.856 6.614 1.00 98.31 200 LYS A O 1
ATOM 1549 N N . LYS A 1 201 ? 0.245 -10.779 5.078 1.00 98.62 201 LYS A N 1
ATOM 1550 C CA . LYS A 1 201 ? 1.105 -10.989 3.905 1.00 98.62 201 LYS A CA 1
ATOM 1551 C C . LYS A 1 201 ? 1.457 -9.640 3.283 1.00 98.62 201 LYS A C 1
ATOM 1553 O O . LYS A 1 201 ? 0.617 -8.742 3.263 1.00 98.62 201 LYS A O 1
ATOM 1558 N N . ILE A 1 202 ? 2.674 -9.507 2.759 1.00 98.75 202 ILE A N 1
ATOM 1559 C CA . ILE A 1 202 ? 3.133 -8.287 2.079 1.00 98.75 202 ILE A CA 1
ATOM 1560 C C . ILE A 1 202 ? 3.723 -8.678 0.726 1.00 98.75 202 ILE A C 1
ATOM 1562 O O . ILE A 1 202 ? 4.657 -9.482 0.663 1.00 98.75 202 ILE A O 1
ATOM 1566 N N . ILE A 1 203 ? 3.170 -8.111 -0.342 1.00 98.88 203 ILE A N 1
ATOM 1567 C CA . ILE A 1 203 ? 3.647 -8.268 -1.717 1.00 98.88 203 ILE A CA 1
ATOM 1568 C C . ILE A 1 203 ? 4.303 -6.953 -2.122 1.00 98.88 203 ILE A C 1
ATOM 1570 O O . ILE A 1 203 ? 3.649 -5.909 -2.106 1.00 98.88 203 ILE A O 1
ATOM 1574 N N . VAL A 1 204 ? 5.585 -7.008 -2.470 1.00 98.81 204 VAL A N 1
ATOM 1575 C CA . VAL A 1 204 ? 6.384 -5.828 -2.804 1.00 98.81 204 VAL A CA 1
ATOM 1576 C C . VAL A 1 204 ? 6.721 -5.845 -4.285 1.00 98.81 204 VAL A C 1
ATOM 1578 O O . VAL A 1 204 ? 7.370 -6.770 -4.762 1.00 98.81 204 VAL A O 1
ATOM 1581 N N . THR A 1 205 ? 6.324 -4.795 -4.994 1.00 98.81 205 THR A N 1
ATOM 1582 C CA . THR A 1 205 ? 6.917 -4.435 -6.287 1.00 98.81 205 THR A CA 1
ATOM 1583 C C . THR A 1 205 ? 7.976 -3.359 -6.077 1.00 98.81 205 THR A C 1
ATOM 1585 O O . THR A 1 205 ? 7.790 -2.491 -5.225 1.00 98.81 205 THR A O 1
ATOM 1588 N N . CYS A 1 206 ? 9.073 -3.399 -6.827 1.00 98.69 206 CYS A N 1
ATOM 1589 C CA . CYS A 1 206 ? 10.107 -2.371 -6.793 1.00 98.69 206 CYS A CA 1
ATOM 1590 C C . CYS A 1 206 ? 10.511 -1.903 -8.191 1.00 98.69 206 CYS A C 1
ATOM 1592 O O . CYS A 1 206 ? 10.373 -2.647 -9.159 1.00 98.69 206 CYS A O 1
ATOM 1594 N N . GLU A 1 207 ? 11.013 -0.673 -8.293 1.00 98.50 207 GLU A N 1
ATOM 1595 C CA . GLU A 1 207 ? 11.626 -0.178 -9.533 1.00 98.50 207 GLU A CA 1
ATOM 1596 C C . GLU A 1 207 ? 12.991 -0.809 -9.797 1.00 98.50 207 GLU A C 1
ATOM 1598 O O . GLU A 1 207 ? 13.323 -1.099 -10.941 1.00 98.50 207 GLU A O 1
ATOM 1603 N N . GLU A 1 208 ? 13.771 -1.025 -8.738 1.00 98.31 208 GLU A N 1
ATOM 1604 C CA . GLU A 1 208 ? 15.100 -1.627 -8.802 1.00 98.31 208 GLU A CA 1
ATOM 1605 C C . GLU A 1 208 ? 15.197 -2.790 -7.814 1.00 98.31 208 GLU A C 1
ATOM 1607 O O . GLU A 1 208 ? 14.979 -2.619 -6.605 1.00 98.31 208 GLU A O 1
ATOM 1612 N N . LEU A 1 209 ? 15.556 -3.974 -8.311 1.00 98.56 209 LEU A N 1
ATOM 1613 C CA . LEU A 1 209 ? 16.013 -5.068 -7.461 1.00 98.56 209 LEU A CA 1
ATOM 1614 C C . LEU A 1 209 ? 17.522 -4.926 -7.235 1.00 98.56 209 LEU A C 1
ATOM 1616 O O . LEU A 1 209 ? 18.314 -4.993 -8.171 1.00 98.56 209 LEU A O 1
ATOM 1620 N N . VAL A 1 210 ? 17.932 -4.722 -5.985 1.00 98.56 210 VAL A N 1
ATOM 1621 C CA . VAL A 1 210 ? 19.331 -4.452 -5.624 1.00 98.56 210 VAL A CA 1
ATOM 1622 C C . VAL A 1 210 ? 19.914 -5.551 -4.741 1.00 98.56 210 VAL A C 1
ATOM 1624 O O . VAL A 1 210 ? 19.200 -6.288 -4.059 1.00 98.56 210 VAL A O 1
ATOM 1627 N N . GLU A 1 211 ? 21.242 -5.642 -4.713 1.00 97.69 211 GLU A N 1
ATOM 1628 C CA . GLU A 1 211 ? 21.936 -6.498 -3.754 1.00 97.69 211 GLU A CA 1
ATOM 1629 C C . GLU A 1 211 ? 21.731 -5.995 -2.319 1.00 97.69 211 GLU A C 1
ATOM 1631 O O . GLU A 1 211 ? 21.653 -4.791 -2.057 1.00 97.69 211 GLU A O 1
ATOM 1636 N N . SER A 1 212 ? 21.704 -6.918 -1.354 1.00 96.19 212 SER A N 1
ATOM 1637 C CA . SER A 1 212 ? 21.445 -6.584 0.053 1.00 96.19 212 SER A CA 1
ATOM 1638 C C . SER A 1 212 ? 22.445 -5.588 0.646 1.00 96.19 212 SER A C 1
ATOM 1640 O O . SER A 1 212 ? 22.111 -4.901 1.606 1.00 96.19 212 SER A O 1
ATOM 1642 N N . ASP A 1 213 ? 23.657 -5.476 0.102 1.00 95.44 213 ASP A N 1
ATOM 1643 C CA . ASP A 1 213 ? 24.647 -4.505 0.582 1.00 95.44 213 ASP A CA 1
ATOM 1644 C C . ASP A 1 213 ? 24.251 -3.055 0.262 1.00 95.44 213 ASP A C 1
ATOM 1646 O O . ASP A 1 213 ? 24.501 -2.169 1.079 1.00 95.44 213 ASP A O 1
ATOM 1650 N N . VAL A 1 214 ? 23.519 -2.821 -0.835 1.00 96.25 214 VAL A N 1
ATOM 1651 C CA . VAL A 1 214 ? 22.896 -1.515 -1.131 1.00 96.25 214 VAL A CA 1
ATOM 1652 C C . VAL A 1 214 ? 21.799 -1.201 -0.112 1.00 96.25 214 VAL A C 1
ATOM 1654 O O . VAL A 1 214 ? 21.651 -0.065 0.339 1.00 96.25 214 VAL A O 1
ATOM 1657 N N . ILE A 1 215 ? 21.039 -2.215 0.312 1.00 97.06 215 ILE A N 1
ATOM 1658 C CA . ILE A 1 215 ? 20.032 -2.026 1.359 1.00 97.06 215 ILE A CA 1
ATOM 1659 C C . ILE A 1 215 ? 20.702 -1.668 2.695 1.00 97.06 215 ILE A C 1
ATOM 1661 O O . ILE A 1 215 ? 20.287 -0.728 3.381 1.00 97.06 215 ILE A O 1
ATOM 1665 N N . LYS A 1 216 ? 21.777 -2.381 3.054 1.00 93.19 216 LYS A N 1
ATOM 1666 C CA . LYS A 1 216 ? 22.543 -2.158 4.291 1.00 93.19 216 LYS A CA 1
ATOM 1667 C C . LYS A 1 216 ? 23.280 -0.822 4.317 1.00 93.19 216 LYS A C 1
ATOM 1669 O O . LYS A 1 216 ? 23.518 -0.318 5.409 1.00 93.19 216 LYS A O 1
ATOM 1674 N N . SER A 1 217 ? 23.632 -0.241 3.169 1.00 91.94 217 SER A N 1
ATOM 1675 C CA . SER A 1 217 ? 24.292 1.071 3.123 1.00 91.94 217 SER A CA 1
ATOM 1676 C C . SER A 1 217 ? 23.349 2.232 3.454 1.00 91.94 217 SER A C 1
ATOM 1678 O O . SER A 1 217 ? 23.799 3.345 3.711 1.00 91.94 217 SER A O 1
ATOM 1680 N N . SER A 1 218 ? 22.030 2.017 3.439 1.00 91.31 218 SER A N 1
ATOM 1681 C CA . SER A 1 218 ? 21.034 3.028 3.824 1.00 91.31 218 SER A CA 1
ATOM 1682 C C . SER A 1 218 ? 19.846 2.388 4.552 1.00 91.31 218 SER A C 1
ATOM 1684 O O . SER A 1 218 ? 18.708 2.450 4.084 1.00 91.31 218 SER A O 1
ATOM 1686 N N . PRO A 1 219 ? 20.081 1.770 5.723 1.00 91.88 219 PRO A N 1
ATOM 1687 C CA . PRO A 1 219 ? 19.089 0.919 6.376 1.00 91.88 219 PRO A CA 1
ATOM 1688 C C . PRO A 1 219 ? 17.877 1.709 6.893 1.00 91.88 219 PRO A C 1
ATOM 1690 O O . PRO A 1 219 ? 16.813 1.134 7.083 1.00 91.88 219 PRO A O 1
ATOM 1693 N N . HIS A 1 220 ? 18.010 3.027 7.070 1.00 91.75 220 HIS A N 1
ATOM 1694 C CA . HIS A 1 220 ? 16.938 3.935 7.489 1.00 91.75 220 HIS A CA 1
ATOM 1695 C C . HIS A 1 220 ? 15.818 4.093 6.449 1.00 91.75 220 HIS A C 1
ATOM 1697 O O . HIS A 1 220 ? 14.717 4.495 6.813 1.00 91.75 220 HIS A O 1
ATOM 1703 N N . HIS A 1 221 ? 16.067 3.762 5.177 1.00 95.75 221 HIS A N 1
ATOM 1704 C CA . HIS A 1 221 ? 15.014 3.719 4.159 1.00 95.75 221 HIS A CA 1
ATOM 1705 C C . HIS A 1 221 ? 14.211 2.415 4.195 1.00 95.75 221 HIS A C 1
ATOM 1707 O O . HIS A 1 221 ? 13.153 2.341 3.574 1.00 95.75 221 HIS A O 1
ATOM 1713 N N . THR A 1 222 ? 14.691 1.377 4.887 1.00 97.75 222 THR A N 1
ATOM 1714 C CA . THR A 1 222 ? 14.036 0.067 4.913 1.00 97.75 222 THR A CA 1
ATOM 1715 C C . THR A 1 222 ? 12.793 0.118 5.796 1.00 97.75 222 THR A C 1
ATOM 1717 O O . THR A 1 222 ? 12.884 0.066 7.021 1.00 97.75 222 THR A O 1
ATOM 1720 N N . ILE A 1 223 ? 11.619 0.192 5.169 1.00 97.06 223 ILE A N 1
ATOM 1721 C CA . ILE A 1 223 ? 10.328 0.298 5.865 1.00 97.06 223 ILE A CA 1
ATOM 1722 C C . ILE A 1 223 ? 9.677 -1.058 6.143 1.00 97.06 223 ILE A C 1
ATOM 1724 O O . ILE A 1 223 ? 8.846 -1.173 7.044 1.00 97.06 223 ILE A O 1
ATOM 1728 N N . VAL A 1 224 ? 10.046 -2.091 5.379 1.00 97.06 224 VAL A N 1
ATOM 1729 C CA . VAL A 1 224 ? 9.567 -3.460 5.581 1.00 97.06 224 VAL A CA 1
ATOM 1730 C C . VAL A 1 224 ? 10.767 -4.404 5.602 1.00 97.06 224 VAL A C 1
ATOM 1732 O O . VAL A 1 224 ? 11.495 -4.489 4.610 1.00 97.06 224 VAL A O 1
ATOM 1735 N N . PRO A 1 225 ? 11.000 -5.125 6.712 1.00 96.25 225 PRO A N 1
ATOM 1736 C CA . PRO A 1 225 ? 12.083 -6.090 6.785 1.00 96.25 225 PRO A CA 1
ATOM 1737 C C . PRO A 1 225 ? 11.725 -7.365 6.015 1.00 96.25 225 PRO A C 1
ATOM 1739 O O . PRO A 1 225 ? 10.573 -7.810 6.021 1.00 96.25 225 PRO A O 1
ATOM 1742 N N . GLY A 1 226 ? 12.729 -8.012 5.423 1.00 97.06 226 GLY A N 1
ATOM 1743 C CA . GLY A 1 226 ? 12.531 -9.149 4.525 1.00 97.06 226 GLY A CA 1
ATOM 1744 C C . GLY A 1 226 ? 11.721 -10.293 5.122 1.00 97.06 226 GLY A C 1
ATOM 1745 O O . GLY A 1 226 ? 10.899 -10.879 4.428 1.00 97.06 226 GLY A O 1
ATOM 1746 N N . PHE A 1 227 ? 11.838 -10.578 6.422 1.00 95.94 227 PHE A N 1
ATOM 1747 C CA . PHE A 1 227 ? 11.064 -11.649 7.066 1.00 95.94 227 PHE A CA 1
ATOM 1748 C C . PHE A 1 227 ? 9.543 -11.399 7.093 1.00 95.94 227 PHE A C 1
ATOM 1750 O O . PHE A 1 227 ? 8.785 -12.355 7.236 1.00 95.94 227 PHE A O 1
ATOM 1757 N N . ARG A 1 228 ? 9.087 -10.148 6.936 1.00 97.25 228 ARG A N 1
ATOM 1758 C CA . ARG A 1 228 ? 7.660 -9.797 6.819 1.00 97.25 228 ARG A CA 1
ATOM 1759 C C . ARG A 1 228 ? 7.131 -9.910 5.387 1.00 97.25 228 ARG A C 1
ATOM 1761 O O . ARG A 1 228 ? 5.919 -9.971 5.203 1.00 97.25 228 ARG A O 1
ATOM 1768 N N . VAL A 1 229 ? 8.011 -9.936 4.386 1.00 98.44 229 VAL A N 1
ATOM 1769 C CA . VAL A 1 229 ? 7.638 -9.953 2.966 1.00 98.44 229 VAL A CA 1
ATOM 1770 C C . VAL A 1 229 ? 7.381 -11.371 2.471 1.00 98.44 229 VAL A C 1
ATOM 1772 O O . VAL A 1 229 ? 8.139 -12.297 2.766 1.00 98.44 229 VAL A O 1
ATOM 1775 N N . SER A 1 230 ? 6.307 -11.535 1.700 1.00 98.56 230 SER A N 1
ATOM 1776 C CA . SER A 1 230 ? 5.891 -12.802 1.092 1.00 98.56 230 SER A CA 1
ATOM 1777 C C . SER A 1 230 ? 6.379 -12.950 -0.352 1.00 98.56 230 SER A C 1
ATOM 1779 O O . SER A 1 230 ? 6.730 -14.057 -0.749 1.00 98.56 230 SER A O 1
ATOM 1781 N N . ALA A 1 231 ? 6.435 -11.853 -1.113 1.00 98.75 231 ALA A N 1
ATOM 1782 C CA . ALA A 1 231 ? 6.878 -11.835 -2.507 1.00 98.75 231 ALA A CA 1
ATOM 1783 C C . ALA A 1 231 ? 7.575 -10.516 -2.859 1.00 98.75 231 ALA A C 1
ATOM 1785 O O . ALA A 1 231 ? 7.171 -9.456 -2.372 1.00 98.75 231 ALA A O 1
ATOM 1786 N N . VAL A 1 232 ? 8.585 -10.603 -3.724 1.00 98.88 232 VAL A N 1
ATOM 1787 C CA . VAL A 1 232 ? 9.310 -9.467 -4.308 1.00 98.88 232 VAL A CA 1
ATOM 1788 C C . VAL A 1 232 ? 9.191 -9.548 -5.823 1.00 98.88 232 VAL A C 1
ATOM 1790 O O . VAL A 1 232 ? 9.352 -10.622 -6.397 1.00 98.88 232 VAL A O 1
ATOM 1793 N N . ILE A 1 233 ? 8.906 -8.426 -6.472 1.00 98.81 233 ILE A N 1
ATOM 1794 C CA . ILE A 1 233 ? 8.787 -8.336 -7.922 1.00 98.81 233 ILE A CA 1
ATOM 1795 C C . ILE A 1 233 ? 9.531 -7.087 -8.388 1.00 98.81 233 ILE A C 1
ATOM 1797 O O . ILE A 1 233 ? 9.207 -5.983 -7.958 1.00 98.81 233 ILE A O 1
ATOM 1801 N N . GLU A 1 234 ? 10.499 -7.247 -9.283 1.00 98.75 234 GLU A N 1
ATOM 1802 C CA . GLU A 1 234 ? 11.053 -6.117 -10.027 1.00 98.75 234 GLU A CA 1
ATOM 1803 C C . GLU A 1 234 ? 10.055 -5.734 -11.124 1.00 98.75 234 GLU A C 1
ATOM 1805 O O . GLU A 1 234 ? 9.824 -6.495 -12.062 1.00 98.75 234 GLU A O 1
ATOM 1810 N N . GLU A 1 235 ? 9.403 -4.587 -10.971 1.00 98.50 235 GLU A N 1
ATOM 1811 C CA . GLU A 1 235 ? 8.325 -4.139 -11.849 1.00 98.50 235 GLU A CA 1
ATOM 1812 C C . GLU A 1 235 ? 8.472 -2.636 -12.126 1.00 98.50 235 GLU A C 1
ATOM 1814 O O . GLU A 1 235 ? 7.738 -1.823 -11.545 1.00 98.50 235 GLU A O 1
ATOM 1819 N N . PRO A 1 236 ? 9.410 -2.240 -13.008 1.00 97.62 236 PRO A N 1
ATOM 1820 C CA . PRO A 1 236 ? 9.566 -0.849 -13.389 1.00 97.62 236 PRO A CA 1
ATOM 1821 C C . PRO A 1 236 ? 8.254 -0.277 -13.925 1.00 97.62 236 PRO A C 1
ATOM 1823 O O . PRO A 1 236 ? 7.525 -0.937 -14.670 1.00 97.62 236 PRO A O 1
ATOM 1826 N N . TYR A 1 237 ? 7.950 0.969 -13.571 1.00 97.38 237 TYR A N 1
ATOM 1827 C CA . TYR A 1 237 ? 6.650 1.592 -13.861 1.00 97.38 237 TYR A CA 1
ATOM 1828 C C . TYR A 1 237 ? 5.469 0.976 -13.103 1.00 97.38 237 TYR A C 1
ATOM 1830 O O . TYR A 1 237 ? 4.315 1.182 -13.489 1.00 97.38 237 TYR A O 1
ATOM 1838 N N . GLY A 1 238 ? 5.723 0.284 -11.988 1.00 97.38 238 GLY A N 1
ATOM 1839 C CA . GLY A 1 238 ? 4.677 -0.341 -11.176 1.00 97.38 238 GLY A CA 1
ATOM 1840 C C . GLY A 1 238 ? 3.661 0.655 -10.608 1.00 97.38 238 GLY A C 1
ATOM 1841 O O . GLY A 1 238 ? 2.483 0.311 -10.478 1.00 97.38 238 GLY A O 1
ATOM 1842 N N . CYS A 1 239 ? 4.078 1.906 -10.379 1.00 95.62 239 CYS A N 1
ATOM 1843 C CA . CYS A 1 239 ? 3.188 2.991 -9.955 1.00 95.62 239 CYS A CA 1
ATOM 1844 C C . CYS A 1 239 ? 2.358 3.650 -11.052 1.00 95.62 239 CYS A C 1
ATOM 1846 O O . CYS A 1 239 ? 1.383 4.338 -10.747 1.00 95.62 239 CYS A O 1
ATOM 1848 N N . HIS A 1 240 ? 2.739 3.497 -12.323 1.00 96.25 240 HIS A N 1
ATOM 1849 C CA . HIS A 1 240 ? 2.161 4.301 -13.399 1.00 96.25 240 HIS A CA 1
ATOM 1850 C C . HIS A 1 240 ? 0.625 4.126 -13.461 1.00 96.25 240 HIS A C 1
ATOM 1852 O O . HIS A 1 240 ? 0.146 2.979 -13.444 1.00 96.25 240 HIS A O 1
ATOM 1858 N N . PRO A 1 241 ? -0.152 5.235 -13.506 1.00 95.12 241 PRO A N 1
ATOM 1859 C CA . PRO A 1 241 ? 0.263 6.610 -13.858 1.00 95.12 241 PRO A CA 1
ATOM 1860 C C . PRO A 1 241 ? 0.711 7.521 -12.704 1.00 95.12 241 PRO A C 1
ATOM 1862 O O . PRO A 1 241 ? 1.009 8.693 -12.940 1.00 95.12 241 PRO A O 1
ATOM 1865 N N . PHE A 1 242 ? 0.743 7.020 -11.470 1.00 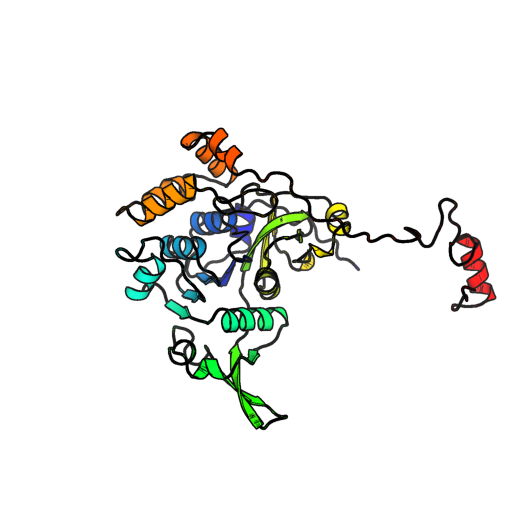94.31 242 PHE A N 1
ATOM 1866 C CA . PHE A 1 242 ? 1.142 7.804 -10.303 1.00 94.31 242 PHE A CA 1
ATOM 1867 C C . PHE A 1 242 ? 2.653 8.035 -10.240 1.00 94.31 242 PHE A C 1
ATOM 1869 O O . PHE A 1 242 ? 3.461 7.319 -10.840 1.00 94.31 242 PHE A O 1
ATOM 1876 N N . GLU A 1 243 ? 3.013 9.052 -9.469 1.00 93.56 243 GLU A N 1
ATOM 1877 C CA . GLU A 1 243 ? 4.389 9.419 -9.175 1.00 93.56 243 GLU A CA 1
ATOM 1878 C C . GLU A 1 243 ? 5.071 8.468 -8.186 1.00 93.56 243 GLU A C 1
ATOM 1880 O O . GLU A 1 243 ? 4.440 7.807 -7.353 1.00 93.56 243 GLU A O 1
ATOM 1885 N N . LEU A 1 244 ? 6.397 8.440 -8.282 1.00 95.38 244 LEU A N 1
ATOM 1886 C CA . LEU A 1 244 ? 7.286 7.797 -7.328 1.00 95.38 244 LEU A CA 1
ATOM 1887 C C . LEU A 1 244 ? 8.543 8.653 -7.195 1.00 95.38 244 LEU A C 1
ATOM 1889 O O . LEU A 1 244 ? 9.277 8.863 -8.168 1.00 95.38 244 LEU A O 1
ATOM 1893 N N . VAL A 1 245 ? 8.787 9.148 -5.982 1.00 94.94 245 VAL A N 1
ATOM 1894 C CA . VAL A 1 245 ? 9.868 10.094 -5.693 1.00 94.94 245 VAL A CA 1
ATOM 1895 C C . VAL A 1 245 ? 11.217 9.529 -6.140 1.00 94.94 245 VAL A C 1
ATOM 1897 O O . VAL A 1 245 ? 11.615 8.440 -5.728 1.00 94.94 245 VAL A O 1
ATOM 1900 N N . GLY A 1 246 ? 11.933 10.299 -6.963 1.00 94.38 246 GLY A N 1
ATOM 1901 C CA . GLY A 1 246 ? 13.239 9.933 -7.518 1.00 94.38 246 GLY A CA 1
ATOM 1902 C C . GLY A 1 246 ? 13.191 9.149 -8.833 1.00 94.38 246 GLY A C 1
ATOM 1903 O O . GLY A 1 246 ? 14.225 9.040 -9.480 1.00 94.38 246 GLY A O 1
ATOM 1904 N N . TYR A 1 247 ? 12.016 8.672 -9.262 1.00 95.25 247 TYR A N 1
ATOM 1905 C CA . TYR A 1 247 ? 11.850 7.905 -10.505 1.00 95.25 247 TYR A CA 1
ATOM 1906 C C . TYR A 1 247 ? 10.995 8.649 -11.523 1.00 95.25 247 TYR A C 1
ATOM 1908 O O . TYR A 1 247 ? 11.410 8.838 -12.665 1.00 95.25 247 TYR A O 1
ATOM 1916 N N . ARG A 1 248 ? 9.799 9.099 -11.126 1.00 93.75 248 ARG A N 1
ATOM 1917 C CA . ARG A 1 248 ? 8.882 9.791 -12.041 1.00 93.75 248 ARG A CA 1
ATOM 1918 C C . ARG A 1 248 ? 7.850 10.658 -11.343 1.00 93.75 248 ARG A C 1
ATOM 1920 O O . ARG A 1 248 ? 7.441 10.364 -10.223 1.00 93.75 248 ARG A O 1
ATOM 1927 N N . GLY A 1 249 ? 7.413 11.694 -12.048 1.00 94.31 249 GLY A N 1
ATOM 1928 C CA . GLY A 1 249 ? 6.236 12.483 -11.709 1.00 94.31 249 GLY A CA 1
ATOM 1929 C C . GLY A 1 249 ? 4.941 11.864 -12.236 1.00 94.31 249 GLY A C 1
ATOM 1930 O O . GLY A 1 249 ? 4.943 10.828 -12.902 1.00 94.31 249 GLY A O 1
ATOM 1931 N N . LEU A 1 250 ? 3.837 12.536 -11.932 1.00 92.81 250 LEU A N 1
ATOM 1932 C CA . LEU A 1 250 ? 2.493 12.155 -12.341 1.00 92.81 250 LEU A CA 1
ATOM 1933 C C . LEU A 1 250 ? 2.302 12.266 -13.864 1.00 92.81 250 LEU A C 1
ATOM 1935 O O . LEU A 1 250 ? 2.563 13.318 -14.453 1.00 92.81 250 LEU A O 1
ATOM 1939 N N . ASP A 1 251 ? 1.797 11.205 -14.499 1.00 95.50 251 ASP A N 1
ATOM 1940 C CA . ASP A 1 251 ? 1.551 11.178 -15.947 1.00 95.50 251 ASP A CA 1
ATOM 1941 C C . ASP A 1 251 ? 0.226 11.860 -16.307 1.00 95.50 251 ASP A C 1
ATOM 1943 O O . ASP A 1 251 ? -0.848 11.249 -16.353 1.00 95.50 251 ASP A O 1
ATOM 1947 N N . THR A 1 252 ? 0.296 13.159 -16.581 1.00 93.50 252 THR A N 1
ATOM 1948 C CA . THR A 1 252 ? -0.890 13.974 -16.870 1.00 93.50 252 THR A CA 1
ATOM 1949 C C . THR A 1 252 ? -1.639 13.548 -18.136 1.00 93.50 252 THR A C 1
ATOM 1951 O O . THR A 1 252 ? -2.855 13.757 -18.211 1.00 93.50 252 THR A O 1
ATOM 1954 N N . ALA A 1 253 ? -0.969 12.927 -19.113 1.00 95.06 253 ALA A N 1
ATOM 1955 C CA . ALA A 1 253 ? -1.604 12.437 -20.334 1.00 95.06 253 ALA A CA 1
ATOM 1956 C C . ALA A 1 253 ? -2.483 11.215 -20.038 1.00 95.06 253 ALA A C 1
ATOM 1958 O O . ALA A 1 253 ? -3.665 11.200 -20.398 1.00 95.06 253 ALA A O 1
ATOM 1959 N N . MET A 1 254 ? -1.954 10.237 -19.297 1.00 96.38 254 MET A N 1
ATOM 1960 C CA . MET A 1 254 ? -2.730 9.074 -18.860 1.00 96.38 254 MET A CA 1
ATOM 1961 C C . MET A 1 254 ? -3.865 9.481 -17.914 1.00 96.38 254 MET A C 1
ATOM 1963 O O . MET A 1 254 ? -5.001 9.040 -18.082 1.00 96.38 254 MET A O 1
ATOM 1967 N N . PHE A 1 255 ? -3.610 10.390 -16.969 1.00 93.69 255 PHE A N 1
ATOM 1968 C CA . PHE A 1 255 ? -4.671 10.919 -16.108 1.00 93.69 255 PHE A CA 1
ATOM 1969 C C . PHE A 1 255 ? -5.770 11.637 -16.899 1.00 93.69 255 PHE A C 1
ATOM 1971 O O . PHE A 1 255 ? -6.944 11.537 -16.546 1.00 93.69 255 PHE A O 1
ATOM 1978 N N . SER A 1 256 ? -5.431 12.323 -17.993 1.00 93.31 256 SER A N 1
ATOM 1979 C CA . SER A 1 256 ? -6.423 12.939 -18.883 1.00 93.31 256 SER A CA 1
ATOM 1980 C C . SER A 1 256 ? -7.269 11.899 -19.622 1.00 93.31 256 SER A C 1
ATOM 1982 O O . SER A 1 256 ? -8.475 12.103 -19.773 1.00 93.31 256 SER A O 1
ATOM 1984 N N . LEU A 1 257 ? -6.676 10.781 -20.054 1.00 95.50 257 LEU A N 1
ATOM 1985 C CA . LEU A 1 257 ? -7.411 9.656 -20.646 1.00 95.50 257 LEU A CA 1
ATOM 1986 C C . LEU A 1 257 ? -8.371 9.030 -19.624 1.00 95.50 257 LEU A C 1
ATOM 1988 O O . LEU A 1 257 ? -9.557 8.865 -19.904 1.00 95.50 257 LEU A O 1
ATOM 1992 N N . ILE A 1 258 ? -7.880 8.749 -18.417 1.00 95.00 258 ILE A N 1
ATOM 1993 C CA . ILE A 1 258 ? -8.669 8.180 -17.317 1.00 95.00 258 ILE A CA 1
ATOM 1994 C C . ILE A 1 258 ? -9.834 9.106 -16.952 1.00 95.00 258 ILE A C 1
ATOM 1996 O O . ILE A 1 258 ? -10.979 8.667 -16.882 1.00 95.00 258 ILE A O 1
ATOM 2000 N N . ASN A 1 259 ? -9.580 10.407 -16.795 1.00 92.69 259 ASN A N 1
ATOM 2001 C CA . ASN A 1 259 ? -10.622 11.399 -16.523 1.00 92.69 259 ASN A CA 1
ATOM 2002 C C . ASN A 1 259 ? -11.723 11.410 -17.595 1.00 92.69 259 ASN A C 1
ATOM 2004 O O . ASN A 1 259 ? -12.898 11.582 -17.274 1.00 92.69 259 ASN A O 1
ATOM 2008 N N . GLN A 1 260 ? -11.366 11.233 -18.869 1.00 92.00 260 GLN A N 1
ATOM 2009 C CA . GLN A 1 260 ? -12.346 11.110 -19.950 1.00 92.00 260 GLN A CA 1
ATOM 2010 C C . GLN A 1 260 ? -13.122 9.790 -19.864 1.00 92.00 260 GLN A C 1
ATOM 2012 O O . GLN A 1 260 ? -14.339 9.789 -20.057 1.00 92.00 260 GLN A O 1
ATOM 2017 N N . ALA A 1 261 ? -12.461 8.692 -19.488 1.00 94.88 261 ALA A N 1
ATOM 2018 C CA . ALA A 1 261 ? -13.101 7.396 -19.275 1.00 94.88 261 ALA A CA 1
ATOM 2019 C C . ALA A 1 261 ? -14.186 7.452 -18.182 1.00 94.88 261 ALA A C 1
ATOM 2021 O O . ALA A 1 261 ? -15.272 6.907 -18.369 1.00 94.88 261 ALA A O 1
ATOM 2022 N N . PHE A 1 262 ? -13.955 8.185 -17.087 1.00 92.12 262 PHE A N 1
ATOM 2023 C CA . PHE A 1 262 ? -14.977 8.412 -16.052 1.00 92.12 262 PHE A CA 1
ATOM 2024 C C . PHE A 1 262 ? -16.169 9.257 -16.529 1.00 92.12 262 PHE A C 1
ATOM 2026 O O . PHE A 1 262 ? -17.231 9.206 -15.912 1.00 92.12 262 PHE A O 1
ATOM 2033 N N . LYS A 1 263 ? -16.027 10.037 -17.609 1.00 89.12 263 LYS A N 1
ATOM 2034 C CA . LYS A 1 263 ? -17.080 10.929 -18.128 1.00 89.12 263 LYS A CA 1
ATOM 2035 C C . LYS A 1 263 ? -17.928 10.304 -19.233 1.00 89.12 263 LYS A C 1
ATOM 2037 O O . LYS A 1 263 ? -19.103 10.642 -19.318 1.00 89.12 263 LYS A O 1
ATOM 2042 N N . ALA A 1 264 ? -17.397 9.358 -20.005 1.00 87.69 264 ALA A N 1
ATOM 2043 C CA . ALA A 1 264 ? -18.125 8.683 -21.087 1.00 87.69 264 ALA A CA 1
ATOM 2044 C C . ALA A 1 264 ? -18.934 7.463 -20.602 1.00 87.69 264 ALA A C 1
ATOM 2046 O O . ALA A 1 264 ? -18.493 6.766 -19.688 1.00 87.69 264 ALA A O 1
ATOM 2047 N N . GLU A 1 265 ? -20.104 7.197 -21.193 1.00 85.25 265 GLU A N 1
ATOM 2048 C CA . GLU A 1 265 ? -21.037 6.127 -20.779 1.00 85.25 265 GLU A CA 1
ATOM 2049 C C . GLU A 1 265 ? -20.327 4.773 -20.600 1.00 85.25 265 GLU A C 1
ATOM 2051 O O . GLU A 1 265 ? -20.268 4.274 -19.476 1.00 85.25 265 GLU A O 1
ATOM 2056 N N . ASP A 1 266 ? -19.637 4.301 -21.643 1.00 93.31 266 ASP A N 1
ATOM 2057 C CA . ASP A 1 266 ? -18.821 3.074 -21.645 1.00 93.31 266 ASP A CA 1
ATOM 2058 C C . ASP A 1 266 ? -17.319 3.318 -21.403 1.00 93.31 266 ASP A C 1
ATOM 2060 O O . ASP A 1 266 ? -16.488 2.428 -21.597 1.00 93.31 266 ASP A O 1
ATOM 2064 N N . GLY A 1 267 ? -16.931 4.530 -20.995 1.00 95.12 267 GLY A N 1
ATOM 2065 C CA . GLY A 1 267 ? -15.529 4.951 -20.978 1.00 95.12 267 GLY A CA 1
ATOM 2066 C C . GLY A 1 267 ? -14.637 4.084 -20.090 1.00 95.12 267 GLY A C 1
ATOM 2067 O O . GLY A 1 267 ? -13.591 3.620 -20.538 1.00 95.12 267 GLY A O 1
ATOM 2068 N N . LEU A 1 268 ? -15.062 3.810 -18.853 1.00 95.81 268 LEU A N 1
ATOM 2069 C CA . LEU A 1 268 ? -14.319 2.934 -17.940 1.00 95.81 268 LEU A CA 1
ATOM 2070 C C . LEU A 1 268 ? -14.255 1.490 -18.433 1.00 95.81 268 LEU A C 1
ATOM 2072 O O . LEU A 1 268 ? -13.214 0.854 -18.307 1.00 95.81 268 LEU A O 1
ATOM 2076 N N . LYS A 1 269 ? -15.337 0.976 -19.029 1.00 97.50 269 LYS A N 1
ATOM 2077 C CA . LYS A 1 269 ? -15.343 -0.373 -19.601 1.00 97.50 269 LYS A CA 1
ATOM 2078 C C . LYS A 1 269 ? -14.297 -0.475 -20.715 1.00 97.50 269 LYS A C 1
ATOM 2080 O O . LYS A 1 269 ? -13.465 -1.374 -20.680 1.00 97.50 269 LYS A O 1
ATOM 2085 N N . ASN A 1 270 ? -14.293 0.482 -21.641 1.00 98.12 270 ASN A N 1
ATOM 2086 C CA . ASN A 1 270 ? -13.328 0.529 -22.741 1.00 98.12 270 ASN A CA 1
ATOM 2087 C C . ASN A 1 270 ? -11.889 0.693 -22.230 1.00 98.12 270 ASN A C 1
ATOM 2089 O O . ASN A 1 270 ? -10.986 0.020 -22.719 1.00 98.12 270 ASN A O 1
ATOM 2093 N N . TYR A 1 271 ? -11.680 1.526 -21.202 1.00 98.12 271 TYR A N 1
ATOM 2094 C CA . TYR A 1 271 ? -10.375 1.657 -20.554 1.00 98.12 271 TYR A CA 1
ATOM 2095 C C . TYR A 1 271 ? -9.903 0.322 -19.966 1.00 98.12 271 TYR A C 1
ATOM 2097 O O . TYR A 1 271 ? -8.753 -0.058 -20.160 1.00 98.12 271 TYR A O 1
ATOM 2105 N N . PHE A 1 272 ? -10.776 -0.412 -19.274 1.00 98.44 272 PHE A N 1
ATOM 2106 C CA . PHE A 1 272 ? -10.436 -1.711 -18.693 1.00 98.44 272 PHE A CA 1
ATOM 2107 C C . PHE A 1 272 ? -10.140 -2.759 -19.766 1.00 98.44 272 PHE A C 1
ATOM 2109 O O . PHE A 1 272 ? -9.151 -3.483 -19.645 1.00 98.44 272 PHE A O 1
ATOM 2116 N N . ASP A 1 273 ? -10.954 -2.821 -20.820 1.00 98.56 273 ASP A N 1
ATOM 2117 C CA . ASP A 1 273 ? -10.758 -3.746 -21.938 1.00 98.56 273 ASP A CA 1
ATOM 2118 C C . ASP A 1 273 ? -9.397 -3.521 -22.619 1.00 98.56 273 ASP A C 1
ATOM 2120 O O . ASP A 1 273 ? -8.679 -4.485 -22.880 1.00 98.56 273 ASP A O 1
ATOM 2124 N N . GLU A 1 274 ? -8.999 -2.266 -22.844 1.00 98.38 274 GLU A N 1
ATOM 2125 C CA . GLU A 1 274 ? -7.731 -1.930 -23.501 1.00 98.38 274 GLU A CA 1
ATOM 2126 C C . GLU A 1 274 ? -6.522 -1.989 -22.555 1.00 98.38 274 GLU A C 1
ATOM 2128 O O . GLU A 1 274 ? -5.532 -2.648 -22.862 1.00 98.38 274 GLU A O 1
ATOM 2133 N N . TRP A 1 275 ? -6.580 -1.308 -21.408 1.00 98.44 275 TRP A N 1
ATOM 2134 C CA . TRP A 1 275 ? -5.410 -1.027 -20.564 1.00 98.44 275 TRP A CA 1
ATOM 2135 C C . TRP A 1 275 ? -5.205 -2.018 -19.419 1.00 98.44 275 TRP A C 1
ATOM 2137 O O . TRP A 1 275 ? -4.136 -2.023 -18.805 1.00 98.44 275 TRP A O 1
ATOM 2147 N N . VAL A 1 276 ? -6.199 -2.860 -19.120 1.00 98.06 276 VAL A N 1
ATOM 2148 C CA . VAL A 1 276 ? -6.122 -3.833 -18.020 1.00 98.06 276 VAL A CA 1
ATOM 2149 C C . VAL A 1 276 ? -6.232 -5.262 -18.543 1.00 98.06 276 VAL A C 1
ATOM 2151 O O . VAL A 1 276 ? -5.286 -6.036 -18.393 1.00 98.06 276 VAL A O 1
ATOM 2154 N N . TYR A 1 277 ? -7.351 -5.613 -19.179 1.00 98.44 277 TYR A N 1
ATOM 2155 C CA . TYR A 1 277 ? -7.632 -6.972 -19.647 1.00 98.44 277 TYR A CA 1
ATOM 2156 C C . TYR A 1 277 ? -6.922 -7.321 -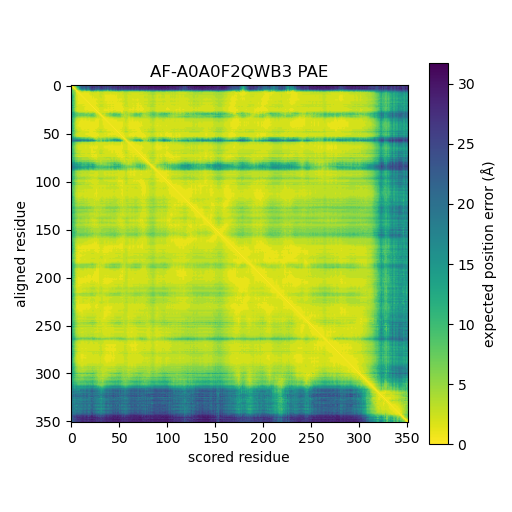20.957 1.00 98.44 277 TYR A C 1
ATOM 2158 O O . TYR A 1 277 ? -6.490 -8.460 -21.122 1.00 98.44 277 TYR A O 1
ATOM 2166 N N . GLY A 1 278 ? -6.774 -6.358 -21.869 1.00 98.06 278 GLY A N 1
ATOM 2167 C CA . GLY A 1 278 ? -6.118 -6.550 -23.165 1.00 98.06 278 GLY A CA 1
ATOM 2168 C C . GLY A 1 278 ? -4.597 -6.704 -23.093 1.00 98.06 278 GLY A C 1
ATOM 2169 O O . GLY A 1 278 ? -3.974 -7.079 -24.086 1.00 98.06 278 GLY A O 1
ATOM 2170 N N . LEU A 1 279 ? -3.991 -6.438 -21.932 1.00 98.38 279 LEU A N 1
ATOM 2171 C CA . LEU A 1 279 ? -2.541 -6.433 -21.738 1.00 98.38 279 LEU A CA 1
ATOM 2172 C C . LEU A 1 279 ? -2.163 -7.468 -20.671 1.00 98.38 279 LEU A C 1
ATOM 2174 O O . LEU A 1 279 ? -2.761 -7.457 -19.594 1.00 98.38 279 LEU A O 1
ATOM 2178 N N . PRO A 1 280 ? -1.196 -8.366 -20.938 1.00 97.75 280 PRO A N 1
ATOM 2179 C CA . PRO A 1 280 ? -0.887 -9.481 -20.043 1.00 97.75 280 PRO A CA 1
ATOM 2180 C C . PRO A 1 280 ? -0.137 -9.072 -18.770 1.00 97.75 280 PRO A C 1
ATOM 2182 O O . PRO A 1 280 ? -0.261 -9.757 -17.759 1.00 97.75 280 PRO A O 1
ATOM 2185 N N . ASP A 1 281 ? 0.639 -7.988 -18.815 1.00 98.25 281 ASP A N 1
ATOM 2186 C CA . ASP A 1 281 ? 1.533 -7.552 -17.741 1.00 98.25 281 ASP A CA 1
ATOM 2187 C C . ASP A 1 281 ? 1.882 -6.052 -17.864 1.00 98.25 281 ASP A C 1
ATOM 2189 O O . ASP A 1 281 ? 1.433 -5.351 -18.782 1.00 98.25 281 ASP A O 1
ATOM 2193 N N . ARG A 1 282 ? 2.672 -5.529 -16.914 1.00 98.25 282 ARG A N 1
ATOM 2194 C CA . ARG A 1 282 ? 3.084 -4.116 -16.896 1.00 98.25 282 ARG A CA 1
ATOM 2195 C C . ARG A 1 282 ? 4.059 -3.777 -18.027 1.00 98.25 282 ARG A C 1
ATOM 2197 O O . ARG A 1 282 ? 4.010 -2.664 -18.549 1.00 98.25 282 ARG A O 1
ATOM 2204 N N . ALA A 1 283 ? 4.907 -4.710 -18.453 1.00 98.38 283 ALA A N 1
ATOM 2205 C CA . ALA A 1 283 ? 5.821 -4.481 -19.570 1.00 98.38 283 ALA A CA 1
ATOM 2206 C C . ALA A 1 283 ? 5.049 -4.255 -20.884 1.00 98.38 283 ALA A C 1
ATOM 2208 O O . ALA A 1 283 ? 5.354 -3.329 -21.641 1.00 98.38 283 ALA A O 1
ATOM 2209 N N . ALA A 1 284 ? 4.012 -5.054 -21.143 1.00 98.69 284 ALA A N 1
ATOM 2210 C CA . ALA A 1 284 ? 3.089 -4.860 -22.255 1.00 98.69 284 ALA A CA 1
ATOM 2211 C C . ALA A 1 284 ? 2.289 -3.559 -22.110 1.00 98.69 284 ALA A C 1
ATOM 2213 O O . ALA A 1 284 ? 2.132 -2.841 -23.098 1.00 98.69 284 ALA A O 1
ATOM 2214 N N . TYR A 1 285 ? 1.866 -3.211 -20.889 1.00 98.62 285 TYR A N 1
ATOM 2215 C CA . TYR A 1 285 ? 1.248 -1.918 -20.587 1.00 98.62 285 TYR A CA 1
ATOM 2216 C C . TYR A 1 285 ? 2.131 -0.735 -21.004 1.00 98.62 285 TYR A C 1
ATOM 2218 O O . TYR A 1 285 ? 1.670 0.151 -21.722 1.00 98.62 285 TYR A O 1
ATOM 2226 N N . MET A 1 286 ? 3.417 -0.740 -20.644 1.00 98.19 286 MET A N 1
ATOM 2227 C CA . MET A 1 286 ? 4.324 0.354 -21.005 1.00 98.19 286 MET A CA 1
ATOM 2228 C C . MET A 1 286 ? 4.644 0.390 -22.505 1.00 98.19 286 MET A C 1
ATOM 2230 O O . MET A 1 286 ? 4.731 1.470 -23.088 1.00 98.19 286 MET A O 1
ATOM 2234 N N . LYS A 1 287 ? 4.756 -0.767 -23.170 1.00 98.56 287 LYS A N 1
ATOM 2235 C CA . LYS A 1 287 ? 4.891 -0.823 -24.639 1.00 98.56 287 LYS A CA 1
ATOM 2236 C C . LYS A 1 287 ? 3.662 -0.241 -25.338 1.00 98.56 287 LYS A C 1
ATOM 2238 O O . LYS A 1 287 ? 3.804 0.508 -26.304 1.00 98.56 287 LYS A O 1
ATOM 2243 N N . HIS A 1 288 ? 2.466 -0.562 -24.843 1.00 98.69 288 HIS A N 1
ATOM 2244 C CA . HIS A 1 288 ? 1.215 -0.012 -25.364 1.00 98.69 288 HIS A CA 1
ATOM 2245 C C . HIS A 1 288 ? 1.121 1.495 -25.118 1.00 98.69 288 HIS A C 1
ATOM 2247 O O . HIS A 1 288 ? 0.819 2.244 -26.043 1.00 98.69 288 HIS A O 1
ATOM 2253 N N . TYR A 1 289 ? 1.509 1.965 -23.929 1.00 98.44 289 TYR A N 1
ATOM 2254 C CA . TYR A 1 289 ? 1.628 3.394 -23.638 1.00 98.44 289 TYR A CA 1
ATOM 2255 C C . TYR A 1 289 ? 2.485 4.118 -24.681 1.00 98.44 289 TYR A C 1
ATOM 2257 O O . TYR A 1 289 ? 2.042 5.097 -25.278 1.00 98.44 289 TYR A O 1
ATOM 2265 N N . VAL A 1 290 ? 3.693 3.612 -24.954 1.00 98.19 290 VAL A N 1
ATOM 2266 C CA . VAL A 1 290 ? 4.612 4.222 -25.928 1.00 98.19 290 VAL A CA 1
ATOM 2267 C C . VAL A 1 290 ? 4.024 4.212 -27.340 1.00 98.19 290 VAL A C 1
ATOM 2269 O O . VAL A 1 290 ? 4.229 5.167 -28.086 1.00 98.19 290 VAL A O 1
ATOM 2272 N N . LYS A 1 291 ? 3.253 3.184 -27.707 1.00 98.31 291 LYS A N 1
ATOM 2273 C CA . LYS A 1 291 ? 2.551 3.129 -28.996 1.00 98.31 291 LYS A CA 1
ATOM 2274 C C . LYS A 1 291 ? 1.474 4.214 -29.12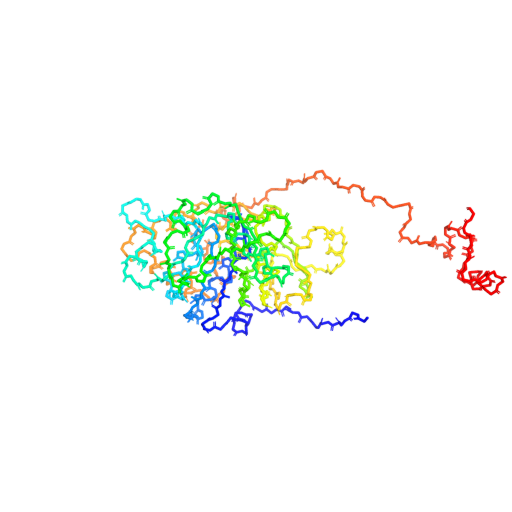9 1.00 98.31 291 LYS A C 1
ATOM 2276 O O . LYS A 1 291 ? 1.313 4.752 -30.220 1.00 98.31 291 LYS A O 1
ATOM 2281 N N . ILE A 1 292 ? 0.743 4.516 -28.055 1.00 97.94 292 ILE A N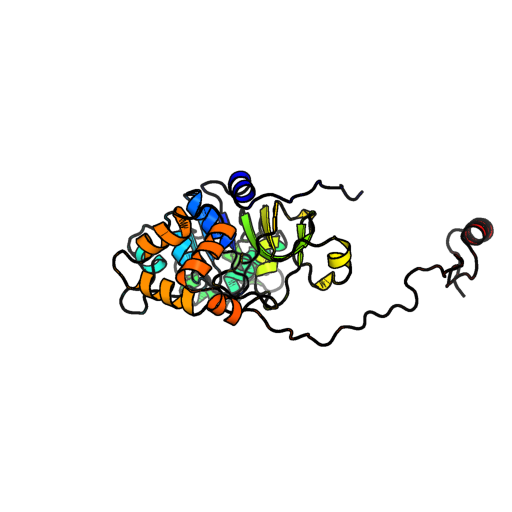 1
ATOM 2282 C CA . ILE A 1 292 ? -0.371 5.480 -28.069 1.00 97.94 292 ILE A CA 1
ATOM 2283 C C . ILE A 1 292 ? 0.113 6.924 -27.889 1.00 97.94 292 ILE A C 1
ATOM 2285 O O . ILE A 1 292 ? -0.303 7.809 -28.631 1.00 97.94 292 ILE A O 1
ATOM 2289 N N . PHE A 1 293 ? 0.997 7.170 -26.921 1.00 97.31 293 PHE A N 1
ATOM 2290 C CA . PHE A 1 293 ? 1.416 8.519 -26.519 1.00 97.31 293 PHE A CA 1
ATOM 2291 C C . PHE A 1 293 ? 2.812 8.913 -27.022 1.00 97.31 293 PHE A C 1
ATOM 2293 O O . PHE A 1 293 ? 3.170 10.091 -27.000 1.00 97.31 293 PHE A O 1
ATOM 2300 N N . GLY A 1 294 ? 3.607 7.948 -27.485 1.00 97.25 294 GLY A N 1
ATOM 2301 C CA . GLY A 1 294 ? 4.989 8.158 -27.909 1.00 97.25 294 GLY A CA 1
ATOM 2302 C C . GLY A 1 294 ? 5.995 8.141 -26.754 1.00 97.25 294 GLY A C 1
ATOM 2303 O O . GLY A 1 294 ? 5.707 8.517 -25.618 1.00 97.25 294 GLY A O 1
ATOM 2304 N N . GLN A 1 295 ? 7.234 7.746 -27.061 1.00 96.25 295 GLN A N 1
ATOM 2305 C CA . GLN A 1 295 ? 8.324 7.669 -26.078 1.00 96.25 295 GLN A CA 1
ATOM 2306 C C . GLN A 1 295 ? 8.651 9.036 -25.459 1.00 96.25 295 GLN A C 1
ATOM 2308 O O . GLN A 1 295 ? 8.980 9.121 -24.278 1.00 96.25 295 GLN A O 1
ATOM 2313 N N . GLN A 1 296 ? 8.538 10.117 -26.238 1.00 95.50 296 GLN A N 1
ATOM 2314 C CA . GLN A 1 296 ? 8.815 11.465 -25.743 1.00 95.50 296 GLN A CA 1
ATOM 2315 C C . GLN A 1 296 ? 7.868 11.862 -24.607 1.00 95.50 296 GLN A C 1
ATOM 2317 O O . GLN A 1 296 ? 8.308 12.495 -23.652 1.00 95.50 296 GLN A O 1
ATOM 2322 N N . MET A 1 297 ? 6.595 11.458 -24.679 1.00 94.25 297 MET A N 1
ATOM 2323 C CA . MET A 1 297 ? 5.636 11.724 -23.609 1.00 94.25 297 MET A CA 1
ATOM 2324 C C . MET A 1 297 ? 6.053 11.008 -22.320 1.00 94.25 297 MET A C 1
ATOM 2326 O O . MET A 1 297 ? 6.134 11.643 -21.274 1.00 94.25 297 MET A O 1
ATOM 2330 N N . LEU A 1 298 ? 6.439 9.729 -22.409 1.00 93.25 298 LEU A N 1
ATOM 2331 C CA . LEU A 1 298 ? 6.936 8.969 -21.257 1.00 93.25 298 LEU A CA 1
ATOM 2332 C C . LEU A 1 298 ? 8.187 9.610 -20.629 1.00 93.25 298 LEU A C 1
ATOM 2334 O O . LEU A 1 298 ? 8.326 9.652 -19.406 1.00 93.25 298 LEU A O 1
ATOM 2338 N N . ASN A 1 299 ? 9.093 10.127 -21.463 1.00 93.50 299 ASN A N 1
ATOM 2339 C CA . ASN A 1 299 ? 10.331 10.766 -21.014 1.00 93.50 299 ASN A CA 1
ATOM 2340 C C . ASN A 1 299 ? 10.083 12.083 -20.262 1.00 93.50 299 ASN A C 1
ATOM 2342 O O . ASN A 1 299 ? 10.871 12.434 -19.387 1.00 93.50 299 ASN A O 1
ATOM 2346 N N . ASN A 1 300 ? 8.997 12.803 -20.567 1.00 93.25 300 ASN A N 1
ATOM 2347 C CA . ASN A 1 300 ? 8.693 14.093 -19.937 1.00 93.25 300 ASN A CA 1
ATOM 2348 C C . ASN A 1 300 ? 8.421 13.978 -18.430 1.00 93.25 300 ASN A C 1
ATOM 2350 O O . ASN A 1 300 ? 8.621 14.951 -17.705 1.00 93.25 300 ASN A O 1
ATOM 2354 N N . TYR A 1 301 ? 7.988 12.805 -17.963 1.00 90.81 301 TYR A N 1
ATOM 2355 C CA . TYR A 1 301 ? 7.670 12.558 -16.556 1.00 90.81 301 TYR A CA 1
ATOM 2356 C C . TYR A 1 301 ? 8.809 11.887 -15.785 1.00 90.81 301 TYR A C 1
ATOM 2358 O O . TYR A 1 301 ? 8.660 11.643 -14.591 1.00 90.81 301 TYR A O 1
ATOM 2366 N N . GLN A 1 302 ? 9.942 11.587 -16.427 1.00 93.69 302 GLN A N 1
ATOM 2367 C CA . GLN A 1 302 ? 11.109 11.049 -15.726 1.00 93.69 302 GLN A CA 1
ATOM 2368 C C . GLN A 1 302 ? 11.636 12.067 -14.716 1.00 93.69 302 GLN A C 1
ATOM 2370 O O . GLN A 1 302 ? 11.786 13.255 -15.021 1.00 93.69 302 GLN A O 1
ATOM 2375 N N . ALA A 1 303 ? 11.917 11.598 -13.502 1.00 93.19 303 ALA A N 1
ATOM 2376 C CA . ALA A 1 303 ? 12.499 12.448 -12.482 1.00 93.19 303 ALA A CA 1
ATOM 2377 C C . ALA A 1 303 ? 13.897 12.901 -12.921 1.00 93.19 303 ALA A C 1
ATOM 2379 O O . ALA A 1 303 ? 14.697 12.131 -13.450 1.00 93.19 303 ALA A O 1
ATOM 2380 N N . ARG A 1 304 ? 14.201 14.175 -12.681 1.00 93.06 304 ARG A N 1
ATOM 2381 C CA . ARG A 1 304 ? 15.568 14.686 -12.783 1.00 93.06 304 ARG A CA 1
ATOM 2382 C C . ARG A 1 304 ? 16.257 14.483 -11.444 1.00 93.06 304 ARG A C 1
ATOM 2384 O O . ARG A 1 304 ? 15.609 14.579 -10.402 1.00 93.06 304 ARG A O 1
ATOM 2391 N N . SER A 1 305 ? 17.565 14.256 -11.473 1.00 93.00 305 SER A N 1
ATOM 2392 C CA . SER A 1 305 ? 18.353 14.123 -10.251 1.00 93.00 305 SER A CA 1
ATOM 2393 C C . SER A 1 305 ? 18.195 15.359 -9.367 1.00 93.00 305 SER A C 1
ATOM 2395 O O . SER A 1 305 ? 18.504 16.478 -9.777 1.00 93.00 305 SER A O 1
ATOM 2397 N N . TYR A 1 306 ? 17.719 15.139 -8.146 1.00 91.69 306 TYR A N 1
ATOM 2398 C CA . TYR A 1 306 ? 17.630 16.144 -7.096 1.00 91.69 306 TYR A CA 1
ATOM 2399 C C . TYR A 1 306 ? 17.926 15.459 -5.763 1.00 91.69 306 TYR A C 1
ATOM 2401 O O . TYR A 1 306 ? 17.077 14.777 -5.192 1.00 91.69 306 TYR A O 1
ATOM 2409 N N . HIS A 1 307 ? 19.174 15.563 -5.317 1.00 90.88 307 HIS A N 1
ATOM 2410 C CA . HIS A 1 307 ? 19.658 14.850 -4.139 1.00 90.88 307 HIS A CA 1
ATOM 2411 C C . HIS A 1 307 ? 19.442 15.685 -2.875 1.00 90.88 307 HIS A C 1
ATOM 2413 O O . HIS A 1 307 ? 19.719 16.886 -2.864 1.00 90.88 307 HIS A O 1
ATOM 2419 N N . SER A 1 308 ? 18.987 15.046 -1.795 1.00 89.19 308 SER A N 1
ATOM 2420 C CA . SER A 1 308 ? 19.044 15.643 -0.460 1.00 89.19 308 SER A CA 1
ATOM 2421 C C . SER A 1 308 ? 20.498 15.824 -0.017 1.00 89.19 308 SER A C 1
ATOM 2423 O O . SER A 1 308 ? 21.399 15.141 -0.510 1.00 89.19 308 SER A O 1
ATOM 2425 N N . ALA A 1 309 ? 20.733 16.705 0.959 1.00 91.75 309 ALA A N 1
ATOM 2426 C CA . ALA A 1 309 ? 22.029 16.758 1.626 1.00 91.75 309 ALA A CA 1
ATOM 2427 C C . ALA A 1 309 ? 22.352 15.375 2.238 1.00 91.75 309 ALA A C 1
ATOM 2429 O O . ALA A 1 309 ? 21.482 14.794 2.897 1.00 91.75 309 ALA A O 1
ATOM 2430 N N . PRO A 1 310 ? 23.554 14.818 2.012 1.00 86.44 310 PRO A N 1
ATOM 2431 C CA . PRO A 1 310 ? 23.914 13.514 2.550 1.00 86.44 310 PRO A CA 1
ATOM 2432 C C . PRO A 1 310 ? 24.129 13.588 4.066 1.00 86.44 310 PRO A C 1
ATOM 2434 O O . PRO A 1 310 ? 24.670 14.565 4.586 1.00 86.44 310 PRO A O 1
ATOM 2437 N N . ALA A 1 311 ? 23.751 12.526 4.775 1.00 87.38 311 ALA A N 1
ATOM 2438 C CA . ALA A 1 311 ? 24.105 12.350 6.178 1.00 87.38 311 ALA A CA 1
ATOM 2439 C C . ALA A 1 311 ? 25.532 11.785 6.297 1.00 87.38 311 ALA A C 1
ATOM 2441 O O . ALA A 1 311 ? 25.869 10.789 5.656 1.00 87.38 311 ALA A O 1
ATOM 2442 N N . ASN A 1 312 ? 26.371 12.412 7.128 1.00 87.44 312 ASN A N 1
ATOM 2443 C CA . ASN A 1 312 ? 27.708 11.907 7.432 1.00 87.44 312 ASN A CA 1
ATOM 2444 C C . ASN A 1 312 ? 27.637 10.918 8.604 1.00 87.44 312 ASN A C 1
ATOM 2446 O O . ASN A 1 312 ? 27.632 11.324 9.763 1.00 87.44 312 ASN A O 1
ATOM 2450 N N . TYR A 1 313 ? 27.600 9.623 8.293 1.00 81.94 313 TYR A N 1
ATOM 2451 C CA . TYR A 1 313 ? 27.655 8.534 9.277 1.00 81.94 313 TYR A CA 1
ATOM 2452 C C . TYR A 1 313 ? 29.090 8.102 9.609 1.00 81.94 313 TYR A C 1
ATOM 2454 O O . TYR A 1 313 ? 29.317 6.937 9.924 1.00 81.94 313 TYR A O 1
ATOM 2462 N N . GLY A 1 314 ? 30.063 9.010 9.469 1.00 79.88 314 GLY A N 1
ATOM 2463 C CA . GLY A 1 314 ? 31.478 8.729 9.672 1.00 79.88 314 GLY A CA 1
ATOM 2464 C C . GLY A 1 314 ? 31.731 7.918 10.940 1.00 79.88 314 GLY A C 1
ATOM 2465 O O . GLY A 1 314 ? 31.251 8.252 12.021 1.00 79.88 314 GLY A O 1
ATOM 2466 N N . ILE A 1 315 ? 32.501 6.849 10.779 1.00 78.56 315 ILE A N 1
ATOM 2467 C CA . ILE A 1 315 ? 33.026 6.035 11.869 1.00 78.56 315 ILE A CA 1
ATOM 2468 C C . ILE A 1 315 ? 34.550 6.156 11.841 1.00 78.56 315 ILE A C 1
ATOM 2470 O O . ILE A 1 315 ? 35.117 6.204 10.746 1.00 78.56 315 ILE A O 1
ATOM 2474 N N . PRO A 1 316 ? 35.229 6.221 13.000 1.00 76.56 316 PRO A N 1
ATOM 2475 C CA . PRO A 1 316 ? 36.687 6.316 13.036 1.00 76.56 316 PRO A CA 1
ATOM 2476 C C . PRO A 1 316 ? 37.357 5.142 12.308 1.00 76.56 316 PRO A C 1
ATOM 2478 O O . PRO A 1 316 ? 38.377 5.321 11.647 1.00 76.56 316 PRO A O 1
ATOM 2481 N N . PHE A 1 317 ? 36.738 3.958 12.385 1.00 79.31 317 PHE A N 1
ATOM 2482 C CA . PHE A 1 317 ? 37.226 2.703 11.818 1.00 79.31 317 PHE A CA 1
ATOM 2483 C C . PHE A 1 317 ? 36.032 1.850 11.357 1.00 79.31 317 PHE A C 1
ATOM 2485 O O . PHE A 1 317 ? 34.990 1.847 12.010 1.00 79.31 317 PHE A O 1
ATOM 2492 N N . GLN A 1 318 ? 36.170 1.107 10.253 1.00 72.38 318 GLN A N 1
ATOM 2493 C CA . GLN A 1 318 ? 35.127 0.180 9.762 1.00 72.38 318 GLN A CA 1
ATOM 2494 C C . GLN A 1 318 ? 35.106 -1.166 10.500 1.00 72.38 318 GLN A C 1
ATOM 2496 O O . GLN A 1 318 ? 34.173 -1.954 10.357 1.00 72.38 318 GLN A O 1
ATOM 2501 N N . SER A 1 319 ? 36.152 -1.432 11.271 1.00 81.12 319 SER A N 1
ATOM 2502 C CA . SER A 1 319 ? 36.409 -2.659 12.008 1.00 81.12 319 SER A CA 1
ATOM 2503 C C . SER A 1 319 ? 37.089 -2.268 13.314 1.00 81.12 319 SER A C 1
ATOM 2505 O O . SER A 1 319 ? 37.781 -1.257 13.354 1.00 81.12 319 SER A O 1
ATOM 2507 N N . GLY A 1 320 ? 36.952 -3.078 14.365 1.00 83.00 320 GLY A N 1
ATOM 2508 C CA . GLY A 1 320 ? 37.796 -2.943 15.559 1.00 83.00 320 GLY A CA 1
ATOM 2509 C C . GLY A 1 320 ? 39.273 -3.275 15.297 1.00 83.00 320 GLY A C 1
ATOM 2510 O O . GLY A 1 320 ? 40.079 -3.165 16.209 1.00 83.00 320 GLY A O 1
ATOM 2511 N N . TRP A 1 321 ? 39.621 -3.676 14.071 1.00 87.50 321 TRP A N 1
ATOM 2512 C CA . TRP A 1 321 ? 40.949 -4.088 13.627 1.00 87.50 321 TRP A CA 1
ATOM 2513 C C . TRP A 1 321 ? 41.413 -3.247 12.436 1.00 87.50 321 TRP A C 1
ATOM 2515 O O . TRP A 1 321 ? 40.625 -3.008 11.517 1.00 87.50 321 TRP A O 1
ATOM 2525 N N . ASP A 1 322 ? 42.689 -2.873 12.427 1.00 87.44 322 ASP A N 1
ATOM 2526 C CA . ASP A 1 322 ? 43.331 -2.149 11.335 1.00 87.44 322 ASP A CA 1
ATOM 2527 C C . ASP A 1 322 ? 43.671 -3.060 10.134 1.00 87.44 322 ASP A C 1
ATOM 2529 O O . ASP A 1 322 ? 43.379 -4.258 10.113 1.00 87.44 322 ASP A O 1
ATOM 2533 N N . HIS A 1 323 ? 44.304 -2.490 9.102 1.00 85.94 323 HIS A N 1
ATOM 2534 C CA . HIS A 1 323 ? 44.667 -3.215 7.876 1.00 85.94 323 HIS A CA 1
ATOM 2535 C C . HIS A 1 323 ? 45.735 -4.302 8.076 1.00 85.94 323 HIS A C 1
ATOM 2537 O O . HIS A 1 323 ? 45.893 -5.153 7.203 1.00 85.94 323 HIS A O 1
ATOM 2543 N N . ASN A 1 324 ? 46.445 -4.291 9.207 1.00 88.62 324 ASN A N 1
ATOM 2544 C CA . ASN A 1 324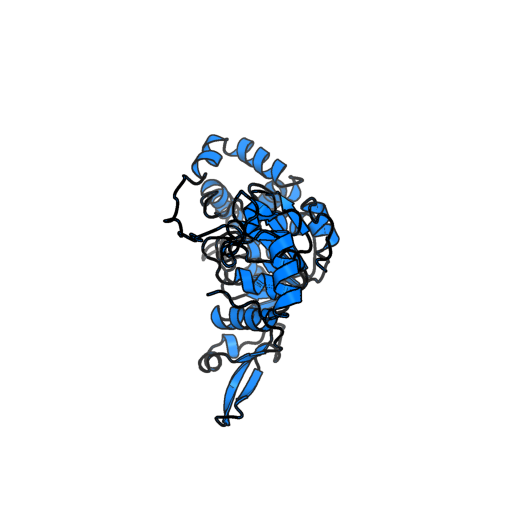 ? 47.406 -5.322 9.591 1.00 88.62 324 ASN A CA 1
ATOM 2545 C C . ASN A 1 324 ? 46.780 -6.366 10.527 1.00 88.62 324 ASN A C 1
ATOM 2547 O O . ASN A 1 324 ? 47.474 -7.273 10.978 1.00 88.62 324 ASN A O 1
ATOM 2551 N N . GLY A 1 325 ? 45.477 -6.262 10.816 1.00 87.69 325 GLY A N 1
ATOM 2552 C CA . GLY A 1 325 ? 44.786 -7.160 11.734 1.00 87.69 325 GLY A CA 1
ATOM 2553 C C . GLY A 1 325 ? 45.090 -6.876 13.203 1.00 87.69 325 GLY A C 1
ATOM 2554 O O . GLY A 1 325 ? 44.941 -7.785 14.017 1.00 87.69 325 GLY A O 1
ATOM 2555 N N . ILE A 1 326 ? 45.494 -5.647 13.544 1.00 89.62 326 ILE A N 1
ATOM 2556 C CA . ILE A 1 326 ? 45.747 -5.189 14.916 1.00 89.62 326 ILE A CA 1
ATOM 2557 C C . ILE A 1 326 ? 44.514 -4.476 15.462 1.00 89.62 326 ILE A C 1
ATOM 2559 O O . ILE A 1 326 ? 43.945 -3.609 14.804 1.00 89.62 326 ILE A O 1
ATOM 2563 N N . SER A 1 327 ? 44.094 -4.828 16.674 1.00 88.62 327 SER A N 1
ATOM 2564 C CA . SER A 1 327 ? 42.971 -4.194 17.357 1.00 88.62 327 SER A CA 1
ATOM 2565 C C . SER A 1 327 ? 43.273 -2.718 17.608 1.00 88.62 327 SER A C 1
ATOM 2567 O O . SER A 1 327 ? 44.297 -2.390 18.207 1.00 88.62 327 SER A O 1
ATOM 2569 N N . HIS A 1 328 ? 42.370 -1.832 17.190 1.00 83.44 328 HIS A N 1
ATOM 2570 C CA . HIS A 1 328 ? 42.484 -0.394 17.432 1.00 83.44 328 HIS A CA 1
ATOM 2571 C C . HIS A 1 328 ? 42.494 -0.057 18.927 1.00 83.44 328 HIS A C 1
ATOM 2573 O O . HIS A 1 328 ? 43.199 0.860 19.338 1.00 83.44 328 HIS A O 1
ATOM 2579 N N . ASP A 1 329 ? 41.756 -0.827 19.725 1.00 84.12 329 ASP A N 1
ATOM 2580 C CA . ASP A 1 329 ? 41.594 -0.591 21.159 1.00 84.12 329 ASP A CA 1
ATOM 2581 C C . ASP A 1 329 ? 42.714 -1.245 21.982 1.00 84.12 329 ASP A C 1
ATOM 2583 O O . ASP A 1 329 ? 43.147 -0.713 23.002 1.00 84.12 329 ASP A O 1
ATOM 2587 N N . LEU A 1 330 ? 43.205 -2.412 21.549 1.00 85.75 330 LEU A N 1
ATOM 2588 C CA . LEU A 1 330 ? 44.136 -3.224 22.343 1.00 85.75 330 LEU A CA 1
ATOM 2589 C C . LEU A 1 330 ? 45.575 -3.210 21.823 1.00 85.75 330 LEU A C 1
ATOM 2591 O O . LEU A 1 330 ? 46.480 -3.639 22.538 1.00 85.75 330 LEU A O 1
ATOM 2595 N N . GLY A 1 331 ? 45.801 -2.752 20.590 1.00 88.56 331 GLY A N 1
ATOM 2596 C CA . GLY A 1 331 ? 47.126 -2.720 19.968 1.00 88.56 331 GLY A CA 1
ATOM 2597 C C . GLY A 1 331 ? 47.751 -4.101 19.736 1.00 88.56 331 GLY A C 1
ATOM 2598 O O . GLY A 1 331 ? 48.960 -4.189 19.542 1.00 88.56 331 GLY A O 1
ATOM 2599 N N . VAL A 1 332 ? 46.953 -5.172 19.767 1.00 88.81 332 VAL A N 1
ATOM 2600 C CA . VAL A 1 332 ? 47.388 -6.559 19.529 1.00 88.81 332 VAL A CA 1
ATOM 2601 C C . VAL A 1 332 ? 46.612 -7.189 18.380 1.00 88.81 332 VAL A C 1
ATOM 2603 O O . VAL A 1 332 ? 45.498 -6.760 18.087 1.00 88.81 332 VAL A O 1
ATOM 2606 N N . ASP A 1 333 ? 47.178 -8.211 17.746 1.00 91.81 333 ASP A N 1
ATOM 2607 C CA . ASP A 1 333 ? 46.466 -9.066 16.794 1.00 91.81 333 ASP A CA 1
ATOM 2608 C C . ASP A 1 333 ? 45.542 -10.075 17.510 1.00 91.81 333 ASP A C 1
ATOM 2610 O O . ASP A 1 333 ? 45.341 -10.031 18.727 1.00 91.81 333 ASP A O 1
ATOM 2614 N N . ARG A 1 334 ? 44.915 -10.977 16.744 1.00 88.25 334 ARG A N 1
ATOM 2615 C CA . ARG A 1 334 ? 43.996 -11.987 17.292 1.00 88.25 334 ARG A CA 1
ATOM 2616 C C . ARG A 1 334 ? 44.674 -12.956 18.258 1.00 88.25 334 ARG A C 1
ATOM 2618 O O . ARG A 1 334 ? 44.068 -13.301 19.265 1.00 88.25 334 ARG A O 1
ATOM 2625 N N . GLU A 1 335 ? 45.908 -13.360 17.973 1.00 90.06 335 GLU A N 1
ATOM 2626 C CA . GLU A 1 335 ? 46.664 -14.259 18.848 1.00 90.06 335 GLU A CA 1
ATOM 2627 C C . GLU A 1 335 ? 47.024 -13.550 20.162 1.00 90.06 335 GLU A C 1
ATOM 2629 O O . GLU A 1 335 ? 46.832 -14.091 21.252 1.00 90.06 335 GLU A O 1
ATOM 2634 N N . GLY A 1 336 ? 47.444 -12.285 20.0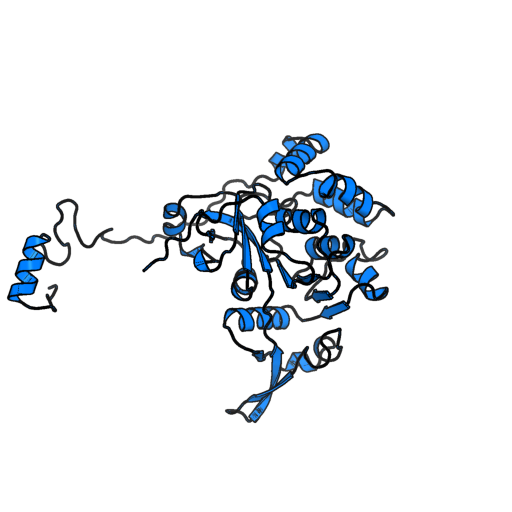87 1.00 87.88 336 GLY A N 1
ATOM 2635 C CA . GLY A 1 336 ? 47.678 -11.456 21.265 1.00 87.88 336 GLY A CA 1
ATOM 2636 C C . GLY A 1 336 ? 46.409 -11.187 22.081 1.00 87.88 336 GLY A C 1
ATOM 2637 O O . GLY A 1 336 ? 46.483 -11.102 23.309 1.00 87.88 336 GLY A O 1
ATOM 2638 N N . LEU A 1 337 ? 45.237 -11.098 21.443 1.00 86.69 337 LEU A N 1
ATOM 2639 C CA . LEU A 1 337 ? 43.950 -11.011 22.143 1.00 86.69 337 LEU A CA 1
ATOM 2640 C C . LEU A 1 337 ? 43.651 -12.293 22.933 1.00 86.69 337 LEU A C 1
ATOM 2642 O O . LEU A 1 337 ? 43.263 -12.203 24.096 1.00 86.69 337 LEU A O 1
ATOM 2646 N N . GLU A 1 338 ? 43.859 -13.468 22.338 1.00 87.44 338 GLU A N 1
ATOM 2647 C CA . GLU A 1 338 ? 43.679 -14.760 23.018 1.00 87.44 338 GLU A CA 1
ATOM 2648 C C . GLU A 1 338 ? 44.595 -14.870 24.247 1.00 87.44 338 GLU A C 1
ATOM 2650 O O . GLU A 1 338 ? 44.126 -15.170 25.347 1.00 87.44 338 GLU A O 1
ATOM 2655 N N . GLN A 1 339 ? 45.869 -14.487 24.110 1.00 87.38 339 GLN A N 1
ATOM 2656 C CA . GLN A 1 339 ? 46.816 -14.446 25.232 1.00 87.38 339 GLN A CA 1
ATOM 2657 C C . GLN A 1 339 ? 46.407 -13.441 26.324 1.00 87.38 339 GLN A C 1
ATOM 2659 O O . GLN A 1 339 ? 46.602 -13.690 27.519 1.00 87.38 339 GLN A O 1
ATOM 2664 N N . LEU A 1 340 ? 45.840 -12.287 25.951 1.00 84.75 340 LEU A N 1
ATOM 2665 C CA . LEU A 1 340 ? 45.329 -11.308 26.916 1.00 84.75 340 LEU A CA 1
ATOM 2666 C C . LEU A 1 340 ? 44.118 -11.842 27.684 1.00 84.75 340 LEU A C 1
ATOM 2668 O O . LEU A 1 340 ? 44.051 -11.623 28.895 1.00 84.75 340 LEU A O 1
ATOM 2672 N N . ILE A 1 341 ? 43.206 -12.547 27.012 1.00 85.81 341 ILE A N 1
ATOM 2673 C CA . ILE A 1 341 ? 42.040 -13.187 27.637 1.00 85.81 341 ILE A CA 1
ATOM 2674 C C . ILE A 1 341 ? 42.497 -14.273 28.616 1.00 85.81 341 ILE A C 1
ATOM 2676 O O . ILE A 1 341 ? 42.032 -14.293 29.754 1.00 85.81 341 ILE A O 1
ATOM 2680 N N . GLU A 1 342 ? 43.461 -15.119 28.240 1.00 85.19 342 GLU A N 1
ATOM 2681 C CA . GLU A 1 342 ? 44.023 -16.131 29.150 1.00 85.19 342 GLU A CA 1
ATOM 2682 C C . GLU A 1 342 ? 44.683 -15.506 30.387 1.00 85.19 342 GLU A C 1
ATOM 2684 O O . GLU A 1 342 ? 44.557 -16.017 31.500 1.00 85.19 342 GLU A O 1
ATOM 2689 N N . LYS A 1 343 ? 45.377 -14.376 30.211 1.00 83.56 343 LYS A N 1
ATOM 2690 C CA . LYS A 1 343 ? 46.118 -13.714 31.292 1.00 83.56 343 LYS A CA 1
ATOM 2691 C C . LYS A 1 343 ? 45.241 -12.863 32.214 1.00 83.56 343 LYS A C 1
ATOM 2693 O O . LYS A 1 343 ? 45.572 -12.725 33.393 1.00 83.56 343 LYS A O 1
ATOM 2698 N N . LYS A 1 344 ? 44.198 -12.218 31.684 1.00 80.12 344 LYS A N 1
ATOM 2699 C CA . LYS A 1 344 ? 43.406 -11.192 32.391 1.00 80.12 344 LYS A CA 1
ATOM 2700 C C . LYS A 1 344 ? 41.925 -11.548 32.581 1.00 80.12 344 LYS A C 1
ATOM 2702 O O . LYS A 1 344 ? 41.257 -10.867 33.354 1.00 80.12 344 LYS A O 1
ATOM 2707 N N . GLY A 1 345 ? 41.421 -12.603 31.942 1.00 74.75 345 GLY A N 1
ATOM 2708 C CA . GLY A 1 345 ? 40.005 -12.984 31.956 1.00 74.75 345 GLY A CA 1
ATOM 2709 C C . GLY A 1 345 ? 39.150 -12.219 30.934 1.00 74.75 345 GLY A C 1
ATOM 2710 O O . GLY A 1 345 ? 39.667 -11.483 30.099 1.00 74.75 345 GLY A O 1
ATOM 2711 N N . GLU A 1 346 ? 37.822 -12.391 30.998 1.00 67.12 346 GLU A N 1
ATOM 2712 C CA . GLU A 1 346 ? 36.852 -11.860 30.012 1.00 67.12 346 GLU A CA 1
ATOM 2713 C C . GLU A 1 346 ? 36.720 -10.321 29.997 1.00 67.12 346 GLU A C 1
ATOM 2715 O O . GLU A 1 346 ? 36.174 -9.755 29.053 1.00 67.12 346 GLU A O 1
ATOM 2720 N N . LEU A 1 347 ? 37.236 -9.631 31.018 1.00 60.50 347 LEU A N 1
ATOM 2721 C CA . LEU A 1 347 ? 37.242 -8.169 31.125 1.00 60.50 347 LEU A CA 1
ATOM 2722 C C . LEU A 1 347 ? 38.631 -7.632 30.758 1.00 60.50 347 LEU A C 1
ATOM 2724 O O . LEU A 1 347 ? 39.404 -7.197 31.612 1.00 60.50 347 LEU A O 1
ATOM 2728 N N . VAL A 1 348 ? 38.986 -7.708 29.475 1.00 69.62 348 VAL A N 1
ATOM 2729 C CA . VAL A 1 348 ? 40.207 -7.065 28.974 1.00 69.62 348 VAL A CA 1
ATOM 2730 C C . VAL A 1 348 ? 39.958 -5.555 28.909 1.00 69.62 348 VAL A C 1
ATOM 2732 O O . VAL A 1 348 ? 39.354 -5.065 27.960 1.00 69.62 348 VAL A O 1
ATOM 2735 N N . ASP A 1 349 ? 40.400 -4.822 29.935 1.00 60.78 349 ASP A N 1
ATOM 2736 C CA . ASP A 1 349 ? 40.274 -3.360 29.987 1.00 60.78 349 ASP A CA 1
ATOM 2737 C C . ASP A 1 349 ? 41.047 -2.684 28.843 1.00 60.78 349 ASP A C 1
ATOM 2739 O O . ASP A 1 349 ? 42.269 -2.842 28.711 1.00 60.78 349 ASP A O 1
ATOM 2743 N N . VAL A 1 350 ? 40.321 -1.885 28.063 1.00 58.75 350 VAL A N 1
ATOM 2744 C CA . VAL A 1 350 ? 40.860 -0.908 27.112 1.00 58.75 350 VAL A CA 1
ATOM 2745 C C . VAL A 1 350 ? 41.282 0.320 27.926 1.00 58.75 350 VAL A C 1
ATOM 2747 O O . VAL A 1 350 ? 40.468 0.858 28.677 1.00 58.75 350 VAL A O 1
ATOM 2750 N N . LYS A 1 351 ? 42.556 0.720 27.853 1.00 54.41 351 LYS A N 1
ATOM 2751 C CA . LYS A 1 351 ? 43.060 1.905 28.569 1.00 54.41 351 LYS A CA 1
ATOM 2752 C C . LYS A 1 351 ? 42.738 3.203 27.850 1.00 54.41 351 LYS A C 1
ATOM 2754 O O . LYS A 1 351 ? 42.885 3.221 26.611 1.00 54.41 351 LYS A O 1
#

pLDDT: mean 92.99, std 9.2, range [35.06, 98.88]

Nearest PDB structures (foldseek):
  1poi-assembly1_A  TM=8.855E-01  e=6.318E-28  Acidaminococcus fermentans
  6coj-assembly1_A-2  TM=8.808E-01  e=1.263E-20  Rhodococcus jostii RHA1
  6co9-assembly1_A  TM=8.797E-01  e=1.118E-20  Rhodococcus jostii RHA1
  6con-assembly2_G  TM=8.819E-01  e=4.560E-20  Mycobacterium tuberculosis
  5n02-assembly1_A  TM=8.241E-01  e=2.018E-21  Myxococcus xanthus DK 1622

Foldseek 3Di:
DPPPDPFQADALLCCCVPQPAALFEEEELDDLFFGQQQNLLSCLLVLRANYEYEEEAADVSVLLCVVSRRAAEYEYQHHDFLQPPPLTTSQVVCVVVNSHWYQYDHSQQSLQQLQCLLVVHQKGFDDPCVCVDPSNVDDIPCPPLQKDWDQDPVPRDITIMGGHDQGQEYEGEAAEAERLGQGFHDDPSRSSLSSLSSYQEYEYEHCDHDDVVVCVVCVVRRSDGSVSYNHYYDQHCSRPQDDGPQFWHHLVVVSVLVSVLSNDPCSVVVCCVVQRNVADGNVSNVVVVCVVPNPVSVVVGTDDDDDDDDDPPDDPDPDCADPVQAGPQPRHHPVVVVVQCVVPNPCNDRD

Sequence (351 aa):
MVVQSGSKVMTTREAITQFVKDGDSVITGNYNESMPMSLLFEIIRQKKKGLTYFSQSGSLDGEFMVFSGSVDKMFSAFVHKWGGRERGGVIEQYQRSGKLQIEDYTNFTYNARLFAGSCGYSYMPVLESIMDSDVFKVRGFMGDKKFGTTTCPFTGRTIPVVPAANPDVCVLHVQRADKFGNAQHWGGLGSTVHACLASKKIIVTCEELVESDVIKSSPHHTIVPGFRVSAVIEEPYGCHPFELVGYRGLDTAMFSLINQAFKAEDGLKNYFDEWVYGLPDRAAYMKHYVKIFGQQMLNNYQARSYHSAPANYGIPFQSGWDHNGISHDLGVDREGLEQLIEKKGELVDVK

Mean predicted aligned error: 6.38 Å